Protein AF-A0A3A8L8M3-F1 (afdb_monomer_lite)

Radius of gyration: 34.93 Å; chains: 1; bounding box: 95×60×78 Å

Secondary structure (DSSP, 8-state):
------TTTTTS-HHHHHHHHHTSHHHHHHS-HHHHHHHHHHHHHHHHHHHHHHHHHHHHHTTSS--SSSS-----HHHHHHHHHHHHHHHHHHHHHHHHHHHHHHHHHHHHHHSS-------------------------------------------------S-SHHHHHHHHHHHHHHHHHHHTT-

Sequence (190 aa):
MRKVKDPGVALMNDREMKLVLASAPRNLMELSERELKGMVKRARGMMDKYTQRSHMLRREASGKRVPTRSRKAEGDMNTRRKAALFRTALSRFEMQLGRMERAAMRKARPAMRKARPAMRKRPVARKATRATPLRKKTAMAKRTARPAGYARRGQVKGGARKAQGFSSMKTQAHRASQGRRTQARRDATR

Foldseek 3Di:
DPPPPDVLLVVDDPVLNVLLVCLPPVNLVVDDLVVLVVSLVVLVVLLCVLVVVLVVLVCQLVVVDPDPDPDRSPDSPSSVSSSVSSVSSNVSSVVSSVVVVVVVVVVVVVVVVVPPPPPDPDPPDDDDDDDDDDDDDDDDDDDDDDDDDDDDDDDDDDDDPDDPDDDPPVVVVVVVVVVVVVVVVVVVVD

Structure (mmCIF, N/CA/C/O backbone):
data_AF-A0A3A8L8M3-F1
#
_entry.id   AF-A0A3A8L8M3-F1
#
loop_
_atom_site.group_PDB
_atom_site.id
_atom_site.type_symbol
_atom_site.label_atom_id
_atom_site.label_alt_id
_atom_site.label_comp_id
_atom_site.label_asym_id
_atom_site.label_entity_id
_atom_site.label_seq_id
_atom_site.pdbx_PDB_ins_code
_atom_site.Cartn_x
_atom_site.Cartn_y
_atom_site.Cartn_z
_atom_site.occupancy
_atom_site.B_iso_or_equiv
_atom_site.auth_seq_id
_atom_site.auth_comp_id
_atom_site.auth_asym_id
_atom_site.auth_atom_id
_atom_site.pdbx_PDB_model_num
ATOM 1 N N . MET A 1 1 ? -21.858 -19.264 -7.469 1.00 39.44 1 MET A N 1
ATOM 2 C CA . MET A 1 1 ? -21.039 -18.069 -7.796 1.00 39.44 1 MET A CA 1
ATOM 3 C C . MET A 1 1 ? -19.583 -18.476 -7.990 1.00 39.44 1 MET A C 1
ATOM 5 O O . MET A 1 1 ? -18.936 -18.868 -7.024 1.00 39.44 1 MET A O 1
ATOM 9 N N . ARG A 1 2 ? -19.058 -18.420 -9.221 1.00 38.50 2 ARG A N 1
ATOM 10 C CA . ARG A 1 2 ? -17.627 -18.656 -9.477 1.00 38.50 2 ARG A CA 1
ATOM 11 C C . ARG A 1 2 ? -16.837 -17.485 -8.888 1.00 38.50 2 ARG A C 1
ATOM 13 O O . ARG A 1 2 ? -17.031 -16.348 -9.305 1.00 38.50 2 ARG A O 1
ATOM 20 N N . LYS A 1 3 ? -15.973 -17.743 -7.900 1.00 54.88 3 LYS A N 1
ATOM 21 C CA . LYS A 1 3 ? -14.995 -16.754 -7.431 1.00 54.88 3 LYS A CA 1
ATOM 22 C C . LYS A 1 3 ? -14.006 -16.550 -8.573 1.00 54.88 3 LYS A C 1
ATOM 24 O O . LYS A 1 3 ? -13.084 -17.347 -8.723 1.00 54.88 3 LYS A O 1
ATOM 29 N N . VAL A 1 4 ? -14.230 -15.540 -9.411 1.00 51.72 4 VAL A N 1
ATOM 30 C CA . VAL A 1 4 ? -13.228 -15.107 -10.386 1.00 51.72 4 VAL A CA 1
ATOM 31 C C . VAL A 1 4 ? -12.024 -14.683 -9.554 1.00 51.72 4 VAL A C 1
ATOM 33 O O . VAL A 1 4 ? -12.057 -13.657 -8.879 1.00 51.72 4 VAL A O 1
ATOM 36 N N . LYS A 1 5 ? -11.003 -15.544 -9.481 1.00 58.53 5 LYS A N 1
ATOM 37 C CA . LYS A 1 5 ? -9.726 -15.167 -8.882 1.00 58.53 5 LYS A CA 1
ATOM 38 C C . LYS A 1 5 ? -9.228 -13.997 -9.716 1.00 58.53 5 LYS A C 1
ATOM 40 O O . LYS A 1 5 ? -9.072 -14.151 -10.926 1.00 58.53 5 LYS A O 1
ATOM 45 N N . ASP A 1 6 ? -9.034 -12.841 -9.085 1.00 65.75 6 ASP A N 1
ATOM 46 C CA . ASP A 1 6 ? -8.473 -11.676 -9.760 1.00 65.75 6 ASP A CA 1
ATOM 47 C C . ASP A 1 6 ? -7.213 -12.122 -10.520 1.00 65.75 6 ASP A C 1
ATOM 49 O O . ASP A 1 6 ? -6.308 -12.690 -9.899 1.00 65.75 6 ASP A O 1
ATOM 53 N N . PRO A 1 7 ? -7.111 -11.889 -11.840 1.00 65.12 7 PRO A N 1
ATOM 54 C CA . PRO A 1 7 ? -5.985 -12.376 -12.639 1.00 65.12 7 PRO A CA 1
ATOM 55 C C . PRO A 1 7 ? -4.647 -11.796 -12.157 1.00 65.12 7 PRO A C 1
ATOM 57 O O . PRO A 1 7 ? -3.585 -12.355 -12.412 1.00 65.12 7 PRO A O 1
ATOM 60 N N . GLY A 1 8 ? -4.684 -10.690 -11.405 1.00 64.69 8 GLY A N 1
ATOM 61 C CA . GLY A 1 8 ? -3.509 -10.134 -10.744 1.00 64.69 8 GLY A CA 1
ATOM 62 C C . GLY A 1 8 ? -2.980 -10.970 -9.570 1.00 64.69 8 GLY A C 1
ATOM 63 O O . GLY A 1 8 ? -1.798 -10.857 -9.264 1.00 64.69 8 GLY A O 1
ATOM 64 N N . VAL A 1 9 ? -3.800 -11.825 -8.947 1.00 69.69 9 VAL A N 1
ATOM 65 C CA . VAL A 1 9 ? -3.383 -12.721 -7.849 1.00 69.69 9 VAL A CA 1
ATOM 66 C C . VAL A 1 9 ? -2.550 -13.886 -8.381 1.00 69.69 9 VAL A C 1
ATOM 68 O O . VAL A 1 9 ? -1.585 -14.279 -7.738 1.00 69.69 9 VAL A O 1
ATOM 71 N N . ALA A 1 10 ? -2.846 -14.382 -9.587 1.00 73.31 10 ALA A N 1
ATOM 72 C CA . ALA A 1 10 ? -2.064 -15.443 -10.231 1.00 73.31 10 ALA A CA 1
ATOM 73 C C . ALA A 1 10 ? -0.612 -15.024 -10.542 1.00 73.31 10 ALA A C 1
ATOM 75 O O . ALA A 1 10 ? 0.258 -15.868 -10.713 1.00 73.31 10 ALA A O 1
ATOM 76 N N . LEU A 1 11 ? -0.338 -13.716 -10.594 1.00 81.19 11 LEU A N 1
ATOM 77 C CA . LEU A 1 11 ? 0.989 -13.157 -10.864 1.00 81.19 11 LEU A CA 1
ATOM 78 C C . LEU A 1 11 ? 1.821 -12.935 -9.587 1.00 81.19 11 LEU A C 1
ATOM 80 O O . LEU A 1 11 ? 2.954 -12.453 -9.670 1.00 81.19 11 LEU A O 1
ATOM 84 N N . MET A 1 12 ? 1.252 -13.175 -8.403 1.00 86.31 12 MET A N 1
ATOM 85 C CA . MET A 1 12 ? 1.860 -12.850 -7.111 1.00 86.31 12 MET A CA 1
ATOM 86 C C . MET A 1 12 ? 2.687 -13.997 -6.541 1.00 86.31 12 MET A C 1
ATOM 88 O O . MET A 1 12 ? 2.344 -15.162 -6.690 1.00 86.31 12 MET A O 1
ATOM 92 N N . ASN A 1 13 ? 3.747 -13.642 -5.815 1.00 91.62 13 ASN A N 1
ATOM 93 C CA . ASN A 1 13 ? 4.491 -14.613 -5.011 1.00 91.62 13 ASN A CA 1
ATOM 94 C C . ASN A 1 13 ? 3.695 -14.970 -3.742 1.00 91.62 13 ASN A C 1
ATOM 96 O O . ASN A 1 13 ? 2.880 -14.172 -3.279 1.00 91.62 13 ASN A O 1
ATOM 100 N N . ASP A 1 14 ? 4.002 -16.088 -3.082 1.00 90.44 14 ASP A N 1
ATOM 101 C CA . ASP A 1 14 ? 3.253 -16.541 -1.894 1.00 90.44 14 ASP A CA 1
ATOM 102 C C . ASP A 1 14 ? 3.138 -15.485 -0.792 1.00 90.44 14 ASP A C 1
ATOM 104 O O . ASP A 1 14 ? 2.081 -15.299 -0.191 1.00 90.44 14 ASP A O 1
ATOM 108 N N . ARG A 1 15 ? 4.219 -14.740 -0.533 1.00 91.94 15 ARG A N 1
ATOM 109 C CA . ARG A 1 15 ? 4.233 -13.665 0.476 1.00 91.94 15 ARG A CA 1
ATOM 110 C C . ARG A 1 15 ? 3.313 -12.501 0.099 1.00 91.94 15 ARG A C 1
ATOM 112 O O . ARG A 1 15 ? 2.686 -11.898 0.965 1.00 91.94 15 ARG A O 1
ATOM 119 N N . GLU A 1 16 ? 3.246 -12.185 -1.188 1.00 92.88 16 GLU A N 1
ATOM 120 C CA . GLU A 1 16 ? 2.402 -11.127 -1.749 1.00 92.88 16 GLU A CA 1
ATOM 121 C C . GLU A 1 16 ? 0.937 -11.532 -1.687 1.00 92.88 16 GLU A C 1
ATOM 123 O O . GLU A 1 16 ? 0.096 -10.771 -1.209 1.00 92.88 16 GLU A O 1
ATOM 128 N N . MET A 1 17 ? 0.665 -12.773 -2.085 1.00 92.31 17 MET A N 1
ATOM 129 C CA . MET A 1 17 ? -0.653 -13.373 -2.021 1.00 92.31 17 MET A CA 1
ATOM 130 C C . MET A 1 17 ? -1.161 -13.429 -0.580 1.00 92.31 17 MET A C 1
ATOM 132 O O . MET A 1 17 ? -2.271 -12.976 -0.322 1.00 92.31 17 MET A O 1
ATOM 136 N N . LYS A 1 18 ? -0.343 -13.880 0.382 1.00 91.81 18 LYS A N 1
ATOM 137 C CA . LYS A 1 18 ? -0.693 -13.872 1.815 1.00 91.81 18 LYS A CA 1
ATOM 138 C C . LYS A 1 18 ? -1.108 -12.481 2.295 1.00 91.81 18 LYS A C 1
ATOM 140 O O . LYS A 1 18 ? -2.104 -12.357 2.999 1.00 91.81 18 LYS A O 1
ATOM 145 N N . LEU A 1 19 ? -0.392 -11.433 1.885 1.00 93.94 19 LEU A N 1
ATOM 146 C CA . LEU A 1 19 ? -0.718 -10.058 2.269 1.00 93.94 19 LEU A CA 1
ATOM 147 C C . LEU A 1 19 ? -2.049 -9.582 1.666 1.00 93.94 19 LEU A C 1
ATOM 149 O O . LEU A 1 19 ? -2.852 -8.958 2.356 1.00 93.94 19 LEU A O 1
ATOM 153 N N . VAL A 1 20 ? -2.309 -9.893 0.394 1.00 93.50 20 VAL A N 1
ATOM 154 C CA . VAL A 1 20 ? -3.579 -9.543 -0.261 1.00 93.50 20 VAL A CA 1
ATOM 155 C C . VAL A 1 20 ? -4.743 -10.336 0.334 1.00 93.50 20 VAL A C 1
ATOM 157 O O . VAL A 1 20 ? -5.793 -9.757 0.611 1.00 93.50 20 VAL A O 1
ATOM 160 N N . LEU A 1 21 ? -4.557 -11.625 0.615 1.00 92.56 21 LEU A N 1
ATOM 161 C CA . LEU A 1 21 ? -5.559 -12.463 1.274 1.00 92.56 21 LEU A CA 1
ATOM 162 C C . LEU A 1 21 ? -5.843 -11.997 2.704 1.00 92.56 21 LEU A C 1
ATOM 164 O O . LEU A 1 21 ? -7.002 -11.972 3.111 1.00 92.56 21 LEU A O 1
ATOM 168 N N . ALA A 1 22 ? -4.830 -11.552 3.449 1.00 92.31 22 ALA A N 1
ATOM 169 C CA . ALA A 1 22 ? -5.015 -10.968 4.778 1.00 92.31 22 ALA A CA 1
ATOM 170 C C . ALA A 1 22 ? -5.889 -9.698 4.753 1.00 92.31 22 ALA A C 1
ATOM 172 O O . ALA A 1 22 ? -6.538 -9.381 5.742 1.00 92.31 22 ALA A O 1
ATOM 173 N N . SER A 1 23 ? -5.963 -8.993 3.617 1.00 92.50 23 SER A N 1
ATOM 174 C CA . SER A 1 23 ? -6.851 -7.832 3.448 1.00 92.50 23 SER A CA 1
ATOM 175 C C . SER A 1 23 ? -8.322 -8.191 3.197 1.00 92.50 23 SER A C 1
ATOM 177 O O . SER A 1 23 ? -9.157 -7.297 3.036 1.00 92.50 23 SER A O 1
ATOM 179 N N . ALA A 1 24 ? -8.664 -9.479 3.102 1.00 91.31 24 ALA A N 1
ATOM 180 C CA . ALA A 1 24 ? -10.044 -9.909 2.932 1.00 91.31 24 ALA A CA 1
ATOM 181 C C . ALA A 1 24 ? -10.879 -9.574 4.186 1.00 91.31 24 ALA A C 1
ATOM 183 O O . ALA A 1 24 ? -10.383 -9.740 5.299 1.00 91.31 24 ALA A O 1
ATOM 184 N N . PRO A 1 25 ? -12.156 -9.164 4.044 1.00 87.81 25 PRO A N 1
ATOM 185 C CA . PRO A 1 25 ? -12.960 -8.669 5.164 1.00 87.81 25 PRO A CA 1
ATOM 186 C C . PRO A 1 25 ? -13.036 -9.592 6.383 1.00 87.81 25 PRO A C 1
ATOM 188 O O . PRO A 1 25 ? -13.057 -9.094 7.500 1.00 87.81 25 PRO A O 1
ATOM 191 N N . ARG A 1 26 ? -13.059 -10.916 6.176 1.00 89.38 26 ARG A N 1
ATOM 192 C CA . ARG A 1 26 ? -13.088 -11.904 7.267 1.00 89.38 26 ARG A CA 1
ATOM 193 C C . ARG A 1 26 ? -11.784 -11.884 8.070 1.00 89.38 26 ARG A C 1
ATOM 195 O O . ARG A 1 26 ? -11.808 -11.634 9.266 1.00 89.38 26 ARG A O 1
ATOM 202 N N . ASN A 1 27 ? -10.657 -11.988 7.374 1.00 89.69 27 ASN A N 1
ATOM 203 C CA . ASN A 1 27 ? -9.322 -12.018 7.974 1.00 89.69 27 ASN A CA 1
ATOM 204 C C . ASN A 1 27 ? -8.964 -10.691 8.674 1.00 89.69 27 ASN A C 1
ATOM 206 O O . ASN A 1 27 ? -8.236 -10.679 9.659 1.00 89.69 27 ASN A O 1
ATOM 210 N N . LEU A 1 28 ? -9.505 -9.561 8.199 1.00 89.62 28 LEU A N 1
ATOM 211 C CA . LEU A 1 28 ? -9.319 -8.249 8.833 1.00 89.62 28 LEU A CA 1
ATOM 212 C C . LEU A 1 28 ? -9.900 -8.150 10.245 1.00 89.62 28 LEU A C 1
ATOM 214 O O . LEU A 1 28 ? -9.431 -7.321 11.022 1.00 89.62 28 LEU A O 1
ATOM 218 N N . MET A 1 29 ? -10.942 -8.924 10.552 1.00 88.25 29 MET A N 1
ATOM 219 C CA . MET A 1 29 ? -11.575 -8.900 11.874 1.00 88.25 29 MET A CA 1
ATOM 220 C C . MET A 1 29 ? -10.795 -9.722 12.901 1.00 88.25 29 MET A C 1
ATOM 222 O O . MET A 1 29 ? -10.905 -9.456 14.092 1.00 88.25 29 MET A O 1
ATOM 226 N N . GLU A 1 30 ? -10.007 -10.690 12.437 1.00 90.62 30 GLU A N 1
ATOM 227 C CA . GLU A 1 30 ? -9.217 -11.597 13.277 1.00 90.62 30 GLU A CA 1
ATOM 228 C C . GLU A 1 30 ? -7.849 -11.005 13.651 1.00 90.62 30 GLU A C 1
ATOM 230 O O . GLU A 1 30 ? -7.231 -11.424 14.625 1.00 90.62 30 GLU A O 1
ATOM 235 N N . LEU A 1 31 ? -7.375 -10.010 12.896 1.00 91.75 31 LEU A N 1
ATOM 236 C CA . LEU A 1 31 ? -6.072 -9.380 13.100 1.00 91.75 31 LEU A CA 1
ATOM 237 C C . LEU A 1 31 ? -6.069 -8.427 14.301 1.00 91.75 31 LEU A C 1
ATOM 239 O O . LEU A 1 31 ? -6.918 -7.541 14.429 1.00 91.75 31 LEU A O 1
ATOM 243 N N . SER A 1 32 ? -5.032 -8.538 15.132 1.00 93.25 32 SER A N 1
ATOM 244 C CA . SER A 1 32 ? -4.774 -7.575 16.204 1.00 93.25 32 SER A CA 1
ATOM 245 C C . SER A 1 32 ? -4.317 -6.215 15.656 1.00 93.25 32 SER A C 1
ATOM 247 O O . SER A 1 32 ? -3.788 -6.102 14.548 1.00 93.25 32 SER A O 1
ATOM 249 N N . GLU A 1 33 ? -4.443 -5.153 16.459 1.00 93.62 33 GLU A N 1
ATOM 250 C CA . GLU A 1 33 ? -4.020 -3.799 16.061 1.00 93.62 33 GLU A CA 1
ATOM 251 C C . GLU A 1 33 ? -2.524 -3.740 15.692 1.00 93.62 33 GLU A C 1
ATOM 253 O O . GLU A 1 33 ? -2.126 -3.084 14.724 1.00 93.62 33 GLU A O 1
ATOM 258 N N . ARG A 1 34 ? -1.683 -4.462 16.444 1.00 95.00 34 ARG A N 1
ATOM 259 C CA . ARG A 1 34 ? -0.234 -4.535 16.210 1.00 95.00 34 ARG A CA 1
ATOM 260 C C . ARG A 1 34 ? 0.077 -5.207 14.875 1.00 95.00 34 ARG A C 1
ATOM 262 O O . ARG A 1 34 ? 0.905 -4.706 14.111 1.00 95.00 34 ARG A O 1
ATOM 269 N N . GLU A 1 35 ? -0.589 -6.319 14.583 1.00 94.69 35 GLU A N 1
ATOM 270 C CA . GLU A 1 35 ? -0.427 -7.020 13.310 1.00 94.69 35 GLU A CA 1
ATOM 271 C C . GLU A 1 35 ? -0.928 -6.171 12.151 1.00 94.69 35 GLU A C 1
ATOM 273 O O . GLU A 1 35 ? -0.242 -6.075 11.134 1.00 94.69 35 GLU A O 1
ATOM 278 N N . LEU A 1 36 ? -2.063 -5.490 12.326 1.00 95.44 36 LEU A N 1
ATOM 279 C CA . LEU A 1 36 ? -2.643 -4.606 11.325 1.00 95.44 36 LEU A CA 1
ATOM 280 C C . LEU A 1 36 ? -1.689 -3.460 10.969 1.00 95.44 36 LEU A C 1
ATOM 282 O O . LEU A 1 36 ? -1.420 -3.233 9.790 1.00 95.44 36 LEU A O 1
ATOM 286 N N . LYS A 1 37 ? -1.075 -2.807 11.965 1.00 96.06 37 LYS A N 1
ATOM 287 C CA . LYS A 1 37 ? -0.009 -1.807 11.754 1.00 96.06 37 LYS A CA 1
ATOM 288 C C . LYS A 1 37 ? 1.184 -2.392 10.986 1.00 96.06 37 LYS A C 1
ATOM 290 O O . LYS A 1 37 ? 1.700 -1.763 10.057 1.00 96.06 37 LYS A O 1
ATOM 295 N N . GLY A 1 38 ? 1.596 -3.616 11.319 1.00 96.56 38 GLY A N 1
ATOM 296 C CA . GLY A 1 38 ? 2.638 -4.342 10.588 1.00 96.56 38 GLY A CA 1
ATOM 297 C C . GLY A 1 38 ? 2.260 -4.629 9.129 1.00 96.56 38 GLY A C 1
ATOM 298 O O . GLY A 1 38 ? 3.079 -4.443 8.225 1.00 96.56 38 GLY A O 1
ATOM 299 N N . MET A 1 39 ? 1.013 -5.034 8.876 1.00 95.81 39 MET A N 1
ATOM 300 C CA . MET A 1 39 ? 0.480 -5.270 7.531 1.00 95.81 39 MET A CA 1
ATOM 301 C C . MET A 1 39 ? 0.395 -3.979 6.717 1.00 95.81 39 MET A C 1
ATOM 303 O O . MET A 1 39 ? 0.821 -3.985 5.565 1.00 95.81 39 MET A O 1
ATOM 307 N N . VAL A 1 40 ? -0.040 -2.863 7.313 1.00 96.69 40 VAL A N 1
ATOM 308 C CA . VAL A 1 40 ? -0.036 -1.532 6.676 1.00 96.69 40 VAL A CA 1
ATOM 309 C C . VAL A 1 40 ? 1.374 -1.157 6.224 1.00 96.69 40 VAL A C 1
ATOM 311 O O . VAL A 1 40 ? 1.576 -0.817 5.059 1.00 96.69 40 VAL A O 1
ATOM 314 N N . LYS A 1 41 ? 2.377 -1.274 7.108 1.00 97.31 41 LYS A N 1
ATOM 315 C CA . LYS A 1 41 ? 3.776 -0.962 6.765 1.00 97.31 41 LYS A CA 1
ATOM 316 C C . LYS A 1 41 ? 4.281 -1.828 5.607 1.00 97.31 41 LYS A C 1
ATOM 318 O O . LYS A 1 41 ? 4.890 -1.311 4.672 1.00 97.31 41 LYS A O 1
ATOM 323 N N . ARG A 1 42 ? 3.997 -3.135 5.643 1.00 96.19 42 ARG A N 1
ATOM 324 C CA . ARG A 1 42 ? 4.370 -4.068 4.567 1.00 96.19 42 ARG A CA 1
ATOM 325 C C . ARG A 1 42 ? 3.662 -3.749 3.249 1.00 96.19 42 ARG A C 1
ATOM 327 O O . ARG A 1 42 ? 4.314 -3.735 2.210 1.00 96.19 42 ARG A O 1
ATOM 334 N N . ALA A 1 43 ? 2.361 -3.467 3.285 1.00 95.88 43 ALA A N 1
ATOM 335 C CA . ALA A 1 43 ? 1.564 -3.142 2.104 1.00 95.88 43 ALA A CA 1
ATOM 336 C C . ALA A 1 43 ? 2.022 -1.838 1.443 1.00 95.88 43 ALA A C 1
ATOM 338 O O . ALA A 1 43 ? 2.161 -1.808 0.222 1.00 95.88 43 ALA A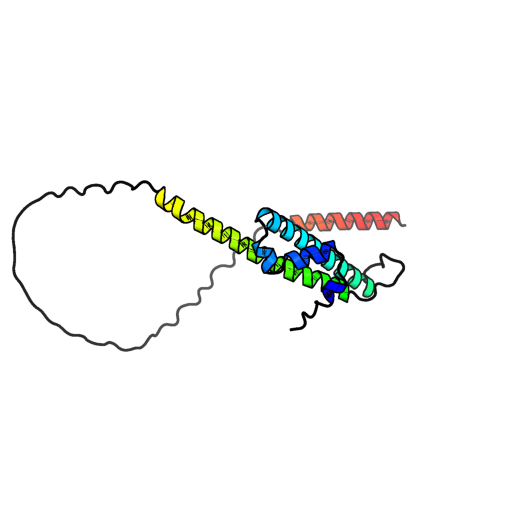 O 1
ATOM 339 N N . ARG A 1 44 ? 2.350 -0.806 2.236 1.00 96.69 44 ARG A N 1
ATOM 340 C CA . ARG A 1 44 ? 2.971 0.434 1.737 1.00 96.69 44 ARG A CA 1
ATOM 341 C C . ARG A 1 44 ? 4.297 0.150 1.041 1.00 96.69 44 ARG A C 1
ATOM 343 O O . ARG A 1 44 ? 4.444 0.481 -0.128 1.00 96.69 44 ARG A O 1
ATOM 350 N N . GLY A 1 45 ? 5.203 -0.572 1.703 1.00 96.88 45 GLY A N 1
ATOM 351 C CA . GLY A 1 45 ? 6.497 -0.926 1.112 1.00 96.88 45 GLY A CA 1
ATOM 352 C C . GLY A 1 45 ? 6.372 -1.720 -0.195 1.00 96.88 45 GLY A C 1
ATOM 353 O O . GLY A 1 45 ? 7.108 -1.462 -1.145 1.00 96.88 45 GLY A O 1
ATOM 354 N N . MET A 1 46 ? 5.417 -2.652 -0.283 1.00 95.31 46 MET A N 1
ATOM 355 C CA . MET A 1 46 ? 5.150 -3.388 -1.524 1.00 95.31 46 MET A CA 1
ATOM 356 C C . MET A 1 46 ? 4.564 -2.491 -2.615 1.00 95.31 46 MET A C 1
ATOM 358 O O . MET A 1 46 ? 5.011 -2.559 -3.759 1.00 95.31 46 MET A O 1
ATOM 362 N N . MET A 1 47 ? 3.593 -1.641 -2.276 1.00 95.25 47 MET A N 1
ATOM 363 C CA . MET A 1 47 ? 3.015 -0.681 -3.214 1.00 95.25 47 MET A CA 1
ATOM 364 C C . MET A 1 47 ? 4.102 0.232 -3.792 1.00 95.25 47 MET A C 1
ATOM 366 O O . MET A 1 47 ? 4.208 0.323 -5.012 1.00 95.25 47 MET A O 1
ATOM 370 N N . ASP A 1 48 ? 4.931 0.831 -2.936 1.00 96.19 48 ASP A N 1
ATOM 371 C CA . ASP A 1 48 ? 5.996 1.761 -3.324 1.00 96.19 48 ASP A CA 1
ATOM 372 C C . ASP A 1 48 ? 7.071 1.080 -4.173 1.00 96.19 48 ASP A C 1
ATOM 374 O O . ASP A 1 48 ? 7.496 1.601 -5.204 1.00 96.19 48 ASP A O 1
ATOM 378 N N . LYS A 1 49 ? 7.464 -0.143 -3.799 1.00 95.31 49 LYS A N 1
ATOM 379 C CA . LYS A 1 49 ? 8.392 -0.956 -4.593 1.00 95.31 49 LYS A CA 1
ATOM 380 C C . LYS A 1 49 ? 7.861 -1.176 -6.008 1.00 95.31 49 LYS A C 1
ATOM 382 O O . LYS A 1 49 ? 8.609 -1.054 -6.982 1.00 95.31 49 LYS A O 1
ATOM 387 N N . TYR A 1 50 ? 6.582 -1.527 -6.131 1.00 94.50 50 TYR A N 1
ATOM 388 C CA . TYR A 1 50 ? 5.982 -1.827 -7.424 1.00 94.50 50 TYR A CA 1
ATOM 389 C C . TYR A 1 50 ? 5.715 -0.573 -8.256 1.00 94.50 50 TYR A C 1
ATOM 391 O O . TYR A 1 50 ? 5.994 -0.600 -9.451 1.00 94.50 50 TYR A O 1
ATOM 399 N N . THR A 1 51 ? 5.280 0.539 -7.663 1.00 94.25 51 THR A N 1
ATOM 400 C CA . THR A 1 51 ? 5.153 1.819 -8.381 1.00 94.25 51 THR A CA 1
ATOM 401 C C . THR A 1 51 ? 6.510 2.345 -8.834 1.00 94.25 51 THR A C 1
ATOM 403 O O . THR A 1 51 ? 6.664 2.756 -9.981 1.00 94.25 51 THR A O 1
ATOM 406 N N . GLN A 1 52 ? 7.540 2.286 -7.990 1.00 93.94 52 GLN A N 1
ATOM 407 C CA . GLN A 1 52 ? 8.880 2.716 -8.381 1.00 93.94 52 GLN A CA 1
ATOM 408 C C . GLN A 1 52 ? 9.415 1.866 -9.535 1.00 93.94 52 GLN A C 1
ATOM 410 O O . GLN A 1 52 ? 9.906 2.408 -10.527 1.00 93.94 52 GLN A O 1
ATOM 415 N N . ARG A 1 53 ? 9.272 0.538 -9.449 1.00 92.25 53 ARG A N 1
ATOM 416 C CA . ARG A 1 53 ? 9.660 -0.368 -10.536 1.00 92.25 53 ARG A CA 1
ATOM 417 C C . ARG A 1 53 ? 8.904 -0.059 -11.823 1.00 92.25 53 ARG A C 1
ATOM 419 O O . ARG A 1 53 ? 9.521 -0.036 -12.883 1.00 92.25 53 ARG A O 1
ATOM 426 N N . SER A 1 54 ? 7.614 0.238 -11.722 1.00 91.69 54 SER A N 1
ATOM 427 C CA . SER A 1 54 ? 6.777 0.548 -12.875 1.00 91.69 54 SER A CA 1
ATOM 428 C C . SER A 1 54 ? 7.229 1.841 -13.567 1.00 91.69 54 SER A C 1
ATOM 430 O O . SER A 1 54 ? 7.418 1.904 -14.782 1.00 91.69 54 SER A O 1
ATOM 432 N N . HIS A 1 55 ? 7.544 2.869 -12.775 1.00 91.19 55 HIS A N 1
ATOM 433 C CA . HIS A 1 55 ? 8.131 4.109 -13.276 1.00 91.19 55 HIS A CA 1
ATOM 434 C C . HIS A 1 55 ? 9.495 3.904 -13.941 1.00 91.19 55 HIS A C 1
ATOM 436 O O . HIS A 1 55 ? 9.764 4.544 -14.959 1.00 91.19 55 HIS A O 1
ATOM 442 N N . MET A 1 56 ? 10.350 3.035 -13.394 1.00 90.00 56 MET A N 1
ATOM 443 C CA . MET A 1 56 ? 11.645 2.718 -14.004 1.00 90.00 56 MET A CA 1
ATOM 444 C C . MET A 1 56 ? 11.470 2.034 -15.359 1.00 90.00 56 MET A C 1
ATOM 446 O O . MET A 1 56 ? 12.007 2.536 -16.342 1.00 90.00 56 MET A O 1
ATOM 450 N N . LEU A 1 57 ? 10.657 0.974 -15.425 1.00 90.12 57 LEU A N 1
ATOM 451 C CA . LEU A 1 57 ? 10.389 0.241 -16.666 1.00 90.12 57 LEU A CA 1
ATOM 452 C C . LEU A 1 57 ? 9.793 1.149 -17.741 1.00 90.12 57 LEU A C 1
ATOM 454 O O . LEU A 1 57 ? 10.217 1.109 -18.889 1.00 90.12 57 LEU A O 1
ATOM 458 N N . ARG A 1 58 ? 8.869 2.042 -17.369 1.00 89.25 58 ARG A N 1
ATOM 459 C CA . ARG A 1 58 ? 8.312 3.028 -18.303 1.00 89.25 58 ARG A CA 1
ATOM 460 C C . ARG A 1 58 ? 9.378 3.977 -18.853 1.00 89.25 58 ARG A C 1
ATOM 462 O O . ARG A 1 58 ? 9.324 4.332 -20.026 1.00 89.25 58 ARG A O 1
ATOM 469 N N . ARG A 1 59 ? 10.327 4.416 -18.018 1.00 89.56 59 ARG A N 1
ATOM 470 C CA . ARG A 1 59 ? 11.420 5.297 -18.460 1.00 89.56 59 ARG A CA 1
ATOM 471 C C . ARG A 1 59 ? 12.378 4.572 -19.397 1.00 89.56 59 ARG A C 1
ATOM 473 O O . ARG A 1 59 ? 12.717 5.150 -20.424 1.00 89.56 59 ARG A O 1
ATOM 480 N N . GLU A 1 60 ? 12.743 3.334 -19.077 1.00 90.31 60 GLU A N 1
ATOM 481 C CA . GLU A 1 60 ? 13.567 2.477 -19.941 1.00 90.31 60 GLU A CA 1
ATOM 482 C C . GLU A 1 60 ? 12.880 2.214 -21.288 1.00 90.31 60 GLU A C 1
ATOM 484 O O . GLU A 1 60 ? 13.482 2.448 -22.330 1.00 90.31 60 GLU A O 1
ATOM 489 N N . ALA A 1 61 ? 11.594 1.846 -21.282 1.00 86.69 61 ALA A N 1
ATOM 490 C CA . ALA A 1 61 ? 10.809 1.623 -22.500 1.00 86.69 61 ALA A CA 1
ATOM 491 C C . ALA A 1 61 ? 10.711 2.881 -23.381 1.00 86.69 61 ALA A C 1
ATOM 493 O O . ALA A 1 61 ? 10.712 2.794 -24.602 1.00 86.69 61 ALA A O 1
ATOM 494 N N . SER A 1 62 ? 10.651 4.065 -22.761 1.00 86.44 62 SER A N 1
ATOM 495 C CA . SER A 1 62 ? 10.641 5.352 -23.472 1.00 86.44 62 SER A CA 1
ATOM 496 C C . SER A 1 62 ? 12.023 5.849 -23.920 1.00 86.44 62 SER A C 1
ATOM 498 O O . SER A 1 62 ? 12.118 6.973 -24.404 1.00 86.44 62 SER A O 1
ATOM 500 N N . GLY A 1 63 ? 13.101 5.096 -23.669 1.00 85.44 63 GLY A N 1
ATOM 501 C CA . GLY A 1 63 ? 14.479 5.519 -23.957 1.00 85.44 63 GLY A CA 1
ATOM 502 C C . GLY A 1 63 ? 15.007 6.646 -23.057 1.00 85.44 63 GLY A C 1
ATOM 503 O O . GLY A 1 63 ? 16.139 7.086 -23.206 1.00 85.44 63 GLY A O 1
ATOM 504 N N . LYS A 1 64 ? 14.224 7.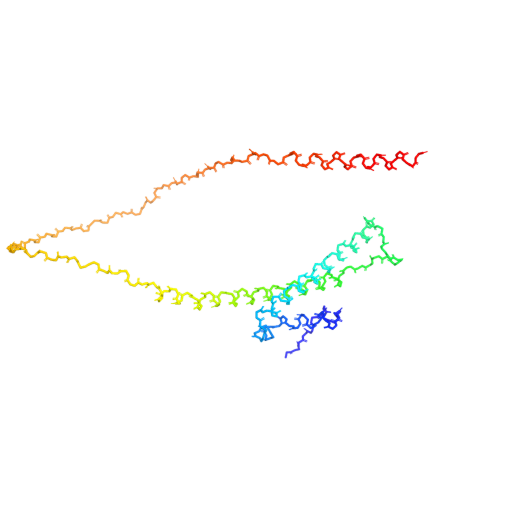102 -22.070 1.00 86.44 64 LYS A N 1
ATOM 505 C CA . LYS A 1 64 ? 14.598 8.175 -21.126 1.00 86.44 64 LYS A CA 1
ATOM 506 C C . LYS A 1 64 ? 15.559 7.714 -20.027 1.00 86.44 64 LYS A C 1
ATOM 508 O O . LYS A 1 64 ? 15.920 8.501 -19.151 1.00 86.44 64 LYS A O 1
ATOM 513 N N . ARG A 1 65 ? 15.901 6.428 -19.998 1.00 84.56 65 ARG A N 1
ATOM 514 C CA . ARG A 1 65 ? 16.835 5.815 -19.052 1.00 84.56 65 ARG A CA 1
ATOM 515 C C . ARG A 1 65 ? 17.540 4.654 -19.744 1.00 84.56 65 ARG A C 1
ATOM 517 O O . ARG A 1 65 ? 16.889 3.905 -20.466 1.00 84.56 65 ARG A O 1
ATOM 524 N N . VAL A 1 66 ? 18.834 4.493 -19.472 1.00 83.06 66 VAL A N 1
ATOM 525 C CA . VAL A 1 66 ? 19.615 3.339 -19.937 1.00 83.06 66 VAL A CA 1
ATOM 526 C C . VAL A 1 66 ? 19.002 2.058 -19.355 1.00 83.06 66 VAL A C 1
ATOM 528 O O . VAL A 1 66 ? 18.802 2.008 -18.135 1.00 83.06 66 VAL A O 1
ATOM 531 N N . PRO A 1 67 ? 18.676 1.049 -20.184 1.00 82.69 67 PRO A N 1
ATOM 532 C CA . PRO A 1 67 ? 18.148 -0.221 -19.708 1.00 82.69 67 PRO A CA 1
ATOM 533 C C . PRO A 1 67 ? 19.064 -0.835 -18.654 1.00 82.69 67 PRO A C 1
ATOM 535 O O . PRO A 1 67 ? 20.255 -1.028 -18.881 1.00 82.69 67 PRO A O 1
ATOM 538 N N . THR A 1 68 ? 18.504 -1.159 -17.489 1.00 79.44 68 THR A N 1
ATOM 539 C CA . THR A 1 68 ? 19.278 -1.786 -16.406 1.00 79.44 68 THR A CA 1
ATOM 540 C C . THR A 1 68 ? 19.631 -3.249 -16.732 1.00 79.44 68 THR A C 1
ATOM 542 O O . THR A 1 68 ? 20.467 -3.854 -16.067 1.00 79.44 68 THR A O 1
ATOM 545 N N . ARG A 1 69 ? 18.975 -3.861 -17.728 1.00 78.38 69 ARG A N 1
ATOM 546 C CA . ARG A 1 69 ? 19.172 -5.260 -18.138 1.00 78.38 69 ARG A CA 1
ATOM 547 C C . ARG A 1 69 ? 19.358 -5.369 -19.648 1.00 78.38 69 ARG A C 1
ATOM 549 O O . ARG A 1 69 ? 18.892 -4.515 -20.392 1.00 78.38 69 ARG A O 1
ATOM 556 N N . SER A 1 70 ? 19.979 -6.469 -20.075 1.00 72.50 70 SER A N 1
ATOM 557 C CA . SER A 1 70 ? 20.259 -6.782 -21.484 1.00 72.50 70 SER A CA 1
ATOM 558 C C . SER A 1 70 ? 19.007 -6.919 -22.356 1.00 72.50 70 SER A C 1
ATOM 560 O O . SER A 1 70 ? 19.074 -6.703 -23.561 1.00 72.50 70 SER A O 1
ATOM 562 N N . ARG A 1 71 ? 17.851 -7.255 -21.768 1.00 72.69 71 ARG A N 1
ATOM 563 C CA . ARG A 1 71 ? 16.569 -7.313 -22.487 1.00 72.69 71 ARG A CA 1
ATOM 564 C C . ARG A 1 71 ? 15.869 -5.959 -22.456 1.00 72.69 71 ARG A C 1
ATOM 566 O O . ARG A 1 71 ? 15.805 -5.324 -21.402 1.00 72.69 71 ARG A O 1
ATOM 573 N N . LYS A 1 72 ? 15.286 -5.565 -23.595 1.00 66.81 72 LYS A N 1
ATOM 574 C CA . LYS A 1 72 ? 14.428 -4.377 -23.698 1.00 66.81 72 LYS A CA 1
ATOM 575 C C . LYS A 1 72 ? 13.313 -4.451 -22.651 1.00 66.81 72 LYS A C 1
ATOM 577 O O . LYS A 1 72 ? 12.724 -5.506 -22.420 1.00 66.81 72 LYS A O 1
ATOM 582 N N . ALA A 1 73 ? 13.055 -3.325 -21.990 1.00 70.38 73 ALA A N 1
ATOM 583 C CA . ALA A 1 73 ? 11.988 -3.212 -21.007 1.00 70.38 73 ALA A CA 1
ATOM 584 C C . ALA A 1 73 ? 10.628 -3.240 -21.722 1.00 70.38 73 ALA A C 1
ATOM 586 O O . ALA A 1 73 ? 10.109 -2.206 -22.134 1.00 70.38 73 ALA A O 1
ATOM 587 N N . GLU A 1 74 ? 10.056 -4.429 -21.884 1.00 63.12 74 GLU A N 1
ATOM 588 C CA . GLU A 1 74 ? 8.730 -4.615 -22.471 1.00 63.12 74 GLU A CA 1
ATOM 589 C C . GLU A 1 74 ? 7.662 -4.724 -21.376 1.00 63.12 74 GLU A C 1
ATOM 591 O O . GLU A 1 74 ? 7.789 -5.508 -20.439 1.00 63.12 74 GLU A O 1
ATOM 596 N N . GLY A 1 75 ? 6.597 -3.924 -21.506 1.00 67.50 75 GLY A N 1
A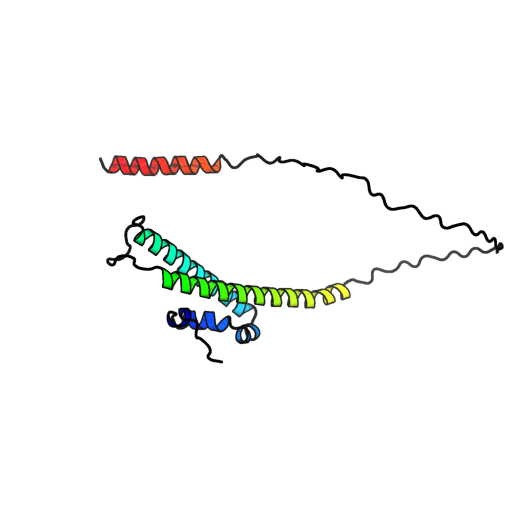TOM 597 C CA . GLY A 1 75 ? 5.328 -4.107 -20.793 1.00 67.50 75 GLY A CA 1
ATOM 598 C C . GLY A 1 75 ? 5.359 -3.967 -19.262 1.00 67.50 75 GLY A C 1
ATOM 599 O O . GLY A 1 75 ? 5.653 -4.896 -18.519 1.00 67.50 75 GLY A O 1
ATOM 600 N N . ASP A 1 76 ? 4.876 -2.832 -18.751 1.00 87.44 76 ASP A N 1
ATOM 601 C CA . ASP A 1 76 ? 4.759 -2.555 -17.306 1.00 87.44 76 ASP A CA 1
ATOM 602 C C . ASP A 1 76 ? 3.402 -2.983 -16.682 1.00 87.44 76 ASP A C 1
ATOM 604 O O . ASP A 1 76 ? 3.086 -2.738 -15.515 1.00 87.44 76 ASP A O 1
ATOM 608 N N . MET A 1 77 ? 2.536 -3.635 -17.459 1.00 86.88 77 MET A N 1
ATOM 609 C CA . MET A 1 77 ? 1.148 -3.876 -17.045 1.00 86.88 77 MET A CA 1
ATOM 610 C C . MET A 1 77 ? 1.034 -4.755 -15.793 1.00 86.88 77 MET A C 1
ATOM 612 O O . MET A 1 77 ? 0.223 -4.466 -14.912 1.00 86.88 77 MET A O 1
ATOM 616 N N . ASN A 1 78 ? 1.877 -5.780 -15.660 1.00 88.75 78 ASN A N 1
ATOM 617 C CA . ASN A 1 78 ? 1.840 -6.692 -14.513 1.00 88.75 78 ASN A CA 1
ATOM 618 C C . ASN A 1 78 ? 2.301 -6.013 -13.217 1.00 88.75 78 ASN A C 1
ATOM 620 O O . ASN A 1 78 ? 1.663 -6.167 -12.175 1.00 88.75 78 ASN A O 1
ATOM 624 N N . THR A 1 79 ? 3.358 -5.202 -13.277 1.00 90.38 79 THR A N 1
ATOM 625 C CA . THR A 1 79 ? 3.859 -4.428 -12.131 1.00 90.38 79 THR A CA 1
ATOM 626 C C . THR A 1 79 ? 2.807 -3.429 -11.648 1.00 90.38 79 THR A C 1
ATOM 628 O O . THR A 1 79 ? 2.548 -3.325 -10.448 1.00 90.38 79 THR A O 1
ATOM 631 N N . ARG A 1 80 ? 2.138 -2.741 -12.584 1.00 90.88 80 ARG A N 1
ATOM 632 C CA . ARG A 1 80 ? 1.048 -1.803 -12.272 1.00 90.88 80 ARG A CA 1
ATOM 633 C C . ARG A 1 80 ? -0.162 -2.513 -11.669 1.00 90.88 80 ARG A C 1
ATOM 635 O O . ARG A 1 80 ? -0.723 -2.014 -10.696 1.00 90.88 80 ARG A O 1
ATOM 642 N N . ARG A 1 81 ? -0.533 -3.690 -12.189 1.00 91.06 81 ARG A N 1
ATOM 643 C CA . ARG A 1 81 ? -1.598 -4.533 -11.613 1.00 91.06 81 ARG A CA 1
ATOM 644 C C . ARG A 1 81 ? -1.272 -4.948 -10.177 1.00 91.06 81 ARG A C 1
ATOM 646 O O . ARG A 1 81 ? -2.124 -4.798 -9.304 1.00 91.06 81 ARG A O 1
ATOM 653 N N . LYS A 1 82 ? -0.036 -5.382 -9.899 1.00 92.50 82 LYS A N 1
ATOM 654 C CA . LYS A 1 82 ? 0.412 -5.683 -8.526 1.00 92.50 82 LYS A CA 1
ATOM 655 C C . LYS A 1 82 ? 0.297 -4.464 -7.613 1.00 92.50 82 LYS A C 1
ATOM 657 O O . LYS A 1 82 ? -0.280 -4.568 -6.534 1.00 92.50 82 LYS A O 1
ATOM 662 N N . ALA A 1 83 ? 0.786 -3.303 -8.053 1.00 93.50 83 ALA A N 1
ATOM 663 C CA . ALA A 1 83 ? 0.680 -2.064 -7.283 1.00 93.50 83 ALA A CA 1
ATOM 664 C C . ALA A 1 83 ? -0.781 -1.690 -6.973 1.00 93.50 83 ALA A C 1
ATOM 666 O O . ALA A 1 83 ? -1.087 -1.283 -5.853 1.00 93.50 83 ALA A O 1
ATOM 667 N N . ALA A 1 84 ? -1.691 -1.863 -7.938 1.00 93.50 84 ALA A N 1
ATOM 668 C CA . ALA A 1 84 ? -3.116 -1.611 -7.743 1.00 93.50 84 ALA A CA 1
ATOM 669 C C . ALA A 1 84 ? -3.724 -2.539 -6.680 1.00 93.50 84 ALA A C 1
ATOM 671 O O . ALA A 1 84 ? -4.424 -2.066 -5.786 1.00 93.50 84 ALA A O 1
ATOM 672 N N . LEU A 1 85 ? -3.396 -3.833 -6.709 1.00 93.19 85 LEU A N 1
ATOM 673 C CA . LEU A 1 85 ? -3.853 -4.777 -5.689 1.00 93.19 85 LEU A CA 1
ATOM 674 C C . LEU A 1 85 ? -3.347 -4.395 -4.291 1.00 93.19 85 LEU A C 1
ATOM 676 O O . LEU A 1 85 ? -4.145 -4.325 -3.356 1.00 93.19 85 LEU A O 1
ATOM 680 N N . PHE A 1 86 ? -2.067 -4.041 -4.139 1.00 94.94 86 PHE A N 1
ATOM 681 C CA . PHE A 1 86 ? -1.552 -3.581 -2.843 1.00 94.94 86 PHE A CA 1
ATOM 682 C C . PHE A 1 86 ? -2.180 -2.275 -2.375 1.00 94.94 86 PHE A C 1
ATOM 684 O O . PHE A 1 86 ? -2.417 -2.124 -1.180 1.00 94.94 86 PHE A O 1
ATOM 691 N N . ARG A 1 87 ? -2.512 -1.360 -3.290 1.00 95.62 87 ARG A N 1
ATOM 692 C CA . ARG A 1 87 ? -3.264 -0.148 -2.953 1.00 95.62 87 ARG A CA 1
ATOM 693 C C . ARG A 1 87 ? -4.638 -0.492 -2.380 1.00 95.62 87 ARG A C 1
ATOM 695 O O . ARG A 1 87 ? -5.005 0.044 -1.342 1.00 95.62 87 ARG A O 1
ATOM 702 N N . THR A 1 88 ? -5.372 -1.415 -3.007 1.00 95.12 88 THR A N 1
ATOM 703 C CA . THR A 1 88 ? -6.680 -1.846 -2.481 1.00 95.12 88 THR A CA 1
ATOM 704 C C . THR A 1 88 ? -6.559 -2.531 -1.119 1.00 95.12 88 THR A C 1
ATOM 706 O O . THR A 1 88 ? -7.339 -2.233 -0.215 1.00 95.12 88 THR A O 1
ATOM 709 N N . ALA A 1 89 ? -5.553 -3.393 -0.937 1.00 95.06 89 ALA A N 1
ATOM 710 C CA . ALA A 1 89 ? -5.276 -4.042 0.341 1.00 95.06 89 ALA A CA 1
ATOM 711 C C . ALA A 1 89 ? -4.937 -3.012 1.429 1.00 95.06 89 ALA A C 1
ATOM 713 O O . ALA A 1 89 ? -5.486 -3.068 2.529 1.00 95.06 89 ALA A O 1
ATOM 714 N N . LEU A 1 90 ? -4.094 -2.028 1.100 1.00 96.62 90 LEU A N 1
ATOM 715 C CA . LEU A 1 90 ? -3.705 -0.947 1.998 1.00 96.62 90 LEU A CA 1
ATOM 716 C C . LEU A 1 90 ? -4.914 -0.134 2.465 1.00 96.62 90 LEU A C 1
ATOM 718 O O . LEU A 1 90 ? -5.093 0.034 3.668 1.00 96.62 90 LEU A O 1
ATOM 722 N N . SER A 1 91 ? -5.778 0.299 1.543 1.00 96.56 91 SER A N 1
ATOM 723 C CA . SER A 1 91 ? -6.981 1.061 1.897 1.00 96.56 91 SER A CA 1
ATOM 724 C C . SER A 1 91 ? -7.890 0.294 2.860 1.00 96.56 91 SER A C 1
ATOM 726 O O . SER A 1 91 ? -8.480 0.888 3.761 1.00 96.56 91 SER A O 1
ATOM 728 N N . ARG A 1 92 ? -7.991 -1.032 2.711 1.00 96.44 92 ARG A N 1
ATOM 729 C CA . ARG A 1 92 ? -8.770 -1.874 3.630 1.00 96.44 92 ARG A CA 1
ATOM 730 C C . ARG A 1 92 ? -8.126 -1.969 5.011 1.00 96.44 92 ARG A C 1
ATOM 732 O O . ARG A 1 92 ? -8.829 -1.819 6.009 1.00 96.44 92 ARG A O 1
ATOM 739 N N . PHE A 1 93 ? -6.809 -2.171 5.076 1.00 96.75 93 PHE A N 1
ATOM 740 C CA . PHE A 1 93 ? -6.087 -2.199 6.348 1.00 96.75 93 PHE A CA 1
ATOM 741 C C . PHE A 1 93 ? -6.203 -0.867 7.100 1.00 96.75 93 PHE A C 1
ATOM 743 O O . PHE A 1 93 ? -6.515 -0.860 8.287 1.00 96.75 93 PHE A O 1
ATOM 750 N N . GLU A 1 94 ? -6.013 0.259 6.409 1.00 95.75 94 GLU A N 1
ATOM 751 C CA . GLU A 1 94 ? -6.123 1.601 6.994 1.00 95.75 94 GLU A CA 1
ATOM 752 C C . GLU A 1 94 ? -7.543 1.898 7.482 1.00 95.75 94 GLU A C 1
ATOM 754 O O . GLU A 1 94 ? -7.731 2.439 8.572 1.00 95.75 94 GLU A O 1
ATOM 759 N N . MET A 1 95 ? -8.557 1.488 6.716 1.00 96.00 95 MET A N 1
ATOM 760 C CA . MET A 1 95 ? -9.951 1.629 7.126 1.00 96.00 95 MET A CA 1
ATOM 761 C C . MET A 1 95 ? -10.244 0.850 8.411 1.00 96.00 95 MET A C 1
ATOM 763 O O . MET A 1 95 ? -10.898 1.384 9.308 1.00 96.00 95 MET A O 1
ATOM 767 N N . GLN A 1 96 ? -9.769 -0.394 8.513 1.00 94.69 96 GLN A N 1
ATOM 768 C CA . GLN A 1 96 ? -9.970 -1.211 9.708 1.00 94.69 96 GLN A CA 1
ATOM 769 C C . GLN A 1 96 ? -9.211 -0.650 10.912 1.00 94.69 96 GLN A C 1
ATOM 771 O O . GLN A 1 96 ? -9.772 -0.572 12.003 1.00 94.69 96 GLN A O 1
ATOM 776 N N . LEU A 1 97 ? -7.981 -0.177 10.707 1.00 94.31 97 LEU A N 1
ATOM 777 C CA . LEU A 1 97 ? -7.183 0.423 11.770 1.00 94.31 97 LEU A CA 1
ATOM 778 C C . LEU A 1 97 ? -7.888 1.661 12.332 1.00 94.31 97 LEU A C 1
ATOM 780 O O . LEU A 1 97 ? -8.103 1.761 13.537 1.00 94.31 97 LEU A O 1
ATOM 784 N N . GLY A 1 98 ? -8.384 2.533 11.450 1.00 93.81 98 GLY A N 1
ATOM 785 C CA . GLY A 1 98 ? -9.168 3.695 11.857 1.00 93.81 98 GLY A CA 1
ATOM 786 C C . GLY A 1 98 ? -10.476 3.330 12.573 1.00 93.81 98 GLY A C 1
ATOM 787 O O . GLY A 1 98 ? -10.928 4.072 13.445 1.00 93.81 98 GLY A O 1
ATOM 788 N N . ARG A 1 99 ? -11.102 2.186 12.256 1.00 93.06 99 ARG A N 1
ATOM 789 C CA . ARG A 1 99 ? -12.270 1.683 13.007 1.00 93.06 99 ARG A CA 1
ATOM 790 C C . ARG A 1 99 ? -11.882 1.255 14.422 1.00 93.06 99 ARG A C 1
ATOM 792 O O . ARG A 1 99 ? -12.583 1.632 15.361 1.00 93.06 99 ARG A O 1
ATOM 799 N N . MET A 1 100 ? -10.778 0.523 14.578 1.00 91.88 100 MET A N 1
ATOM 800 C CA . MET A 1 100 ? -10.279 0.076 15.885 1.00 91.88 100 MET A CA 1
ATOM 801 C C . MET A 1 100 ? -9.875 1.256 16.773 1.00 91.88 100 MET A C 1
ATOM 803 O O . MET A 1 100 ? -10.317 1.336 17.919 1.00 91.88 100 MET A O 1
ATOM 807 N N . GLU A 1 101 ? -9.136 2.225 16.230 1.00 91.69 101 GLU A 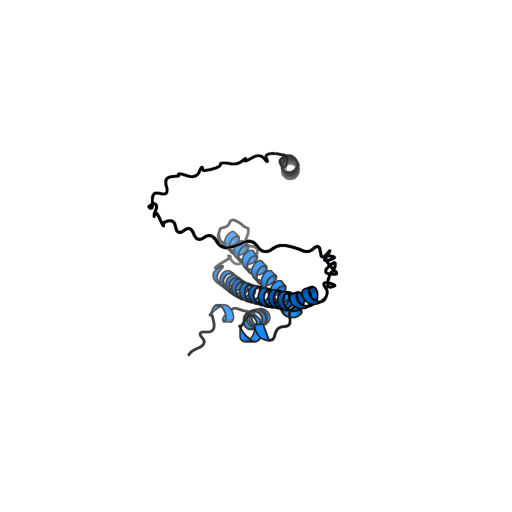N 1
ATOM 808 C CA . GLU A 1 101 ? -8.716 3.429 16.958 1.00 91.69 101 GLU A CA 1
ATOM 809 C C . GLU A 1 101 ? -9.924 4.253 17.434 1.00 91.69 101 GLU A C 1
ATOM 811 O O . GLU A 1 101 ? -10.006 4.654 18.598 1.00 91.69 101 GLU A O 1
ATOM 816 N N . ARG A 1 102 ? -10.936 4.441 16.574 1.00 91.44 102 ARG A N 1
ATOM 817 C CA . ARG A 1 102 ? -12.188 5.116 16.961 1.00 91.44 102 ARG A CA 1
ATOM 818 C C . ARG A 1 102 ? -12.960 4.341 18.026 1.00 91.44 102 ARG A C 1
ATOM 820 O O . ARG A 1 102 ? -13.552 4.959 18.913 1.00 91.44 102 ARG A O 1
ATOM 827 N N . ALA A 1 103 ? -12.988 3.011 17.948 1.00 88.50 103 ALA A N 1
ATOM 828 C CA . ALA A 1 103 ? -13.636 2.175 18.953 1.00 88.50 103 ALA A CA 1
ATOM 829 C C . ALA A 1 103 ? -12.932 2.291 20.315 1.00 88.50 103 ALA A C 1
ATOM 831 O O . ALA A 1 103 ? -13.607 2.458 21.332 1.00 88.50 103 ALA A O 1
ATOM 832 N N . ALA A 1 104 ? -11.597 2.300 20.335 1.00 86.06 104 ALA A N 1
ATOM 833 C CA . ALA A 1 104 ? -10.807 2.522 21.544 1.00 86.06 104 ALA A CA 1
ATOM 834 C C . ALA A 1 104 ? -11.092 3.903 22.165 1.00 86.06 104 ALA A C 1
ATOM 836 O O . ALA A 1 104 ? -11.404 3.997 23.353 1.00 86.06 104 ALA A O 1
ATOM 837 N N . MET A 1 105 ? -11.115 4.969 21.355 1.00 84.44 105 MET A N 1
ATOM 838 C CA . MET A 1 105 ? -11.469 6.319 21.825 1.00 84.44 105 MET A CA 1
ATOM 839 C C . MET A 1 105 ? -12.890 6.393 22.405 1.00 84.44 105 MET A C 1
ATOM 841 O O . MET A 1 105 ? -13.126 7.068 23.410 1.00 84.44 105 MET A O 1
ATOM 845 N N . ARG A 1 106 ? -13.856 5.694 21.794 1.00 85.62 106 ARG A N 1
ATOM 846 C CA . ARG A 1 106 ? -15.232 5.617 22.311 1.00 85.62 106 ARG A CA 1
ATOM 847 C C . ARG A 1 106 ? -15.300 4.901 23.658 1.00 85.62 106 ARG A C 1
ATOM 849 O O . ARG A 1 106 ? -16.036 5.370 24.519 1.00 85.62 106 ARG A O 1
ATOM 856 N N . LYS A 1 107 ? -14.523 3.832 23.860 1.00 81.69 107 LYS A N 1
ATOM 857 C CA . LYS A 1 107 ? -14.423 3.129 25.152 1.00 81.69 107 LYS A CA 1
ATOM 858 C C . LYS A 1 107 ? -13.747 3.978 26.238 1.00 81.69 107 LYS A C 1
ATOM 860 O O . LYS A 1 107 ? -14.157 3.910 27.390 1.00 81.69 107 LYS A O 1
ATOM 865 N N . ALA A 1 108 ? -12.779 4.824 25.882 1.00 75.19 108 ALA A N 1
ATOM 866 C CA . ALA A 1 108 ? -12.083 5.698 26.835 1.00 75.19 108 ALA A CA 1
ATOM 867 C C . ALA A 1 108 ? -12.919 6.913 27.301 1.00 75.19 108 ALA A C 1
ATOM 869 O O . ALA A 1 108 ? -12.813 7.354 28.446 1.00 75.19 108 ALA A O 1
ATOM 870 N N . ARG A 1 109 ? -13.798 7.453 26.443 1.00 69.38 109 ARG A N 1
ATOM 871 C CA . ARG A 1 109 ? -14.654 8.618 26.757 1.00 69.38 109 ARG A CA 1
ATOM 872 C C . ARG A 1 109 ? -15.539 8.494 28.016 1.00 69.38 109 ARG A C 1
ATOM 874 O O . ARG A 1 109 ? -15.624 9.480 28.752 1.00 69.38 109 ARG A O 1
ATOM 881 N N . PRO A 1 110 ? -16.225 7.371 28.299 1.00 62.56 110 PRO A N 1
ATOM 882 C CA . PRO A 1 110 ? -17.036 7.245 29.512 1.00 62.56 110 PRO A CA 1
ATOM 883 C C . PRO A 1 110 ? -16.207 7.189 30.806 1.00 62.56 110 PRO A C 1
ATOM 885 O O . PRO A 1 110 ? -16.709 7.623 31.841 1.00 62.56 110 PRO A O 1
ATOM 888 N N . ALA A 1 111 ? -14.942 6.751 30.763 1.00 59.56 111 ALA A N 1
ATOM 889 C CA . ALA A 1 111 ? -14.062 6.751 31.937 1.00 59.56 111 ALA A CA 1
ATOM 890 C C . ALA A 1 111 ? -13.697 8.182 32.381 1.00 59.56 111 ALA A C 1
ATOM 892 O O . ALA A 1 111 ? -13.810 8.515 33.559 1.00 59.56 111 ALA A O 1
ATOM 893 N N . MET A 1 112 ? -13.394 9.081 31.436 1.00 56.62 112 MET A N 1
ATOM 894 C CA . MET A 1 112 ? -13.139 10.499 31.748 1.00 56.62 112 MET A CA 1
ATOM 895 C C . MET A 1 112 ? -14.377 11.250 32.259 1.00 56.62 112 MET A C 1
ATOM 897 O O . MET A 1 112 ? -14.243 12.196 33.031 1.00 56.62 112 MET A O 1
ATOM 901 N N . ARG A 1 113 ? -15.592 10.850 31.856 1.00 58.09 113 ARG A N 1
ATOM 902 C CA . ARG A 1 113 ? -16.831 11.474 32.356 1.00 58.09 113 ARG A CA 1
ATOM 903 C C . ARG A 1 113 ? -17.174 11.069 33.792 1.00 58.09 113 ARG A C 1
ATOM 905 O O . ARG A 1 113 ? -17.824 11.855 34.471 1.00 58.09 113 ARG A O 1
ATOM 912 N N . LYS A 1 114 ? -16.723 9.898 34.258 1.00 57.19 114 LYS A N 1
ATOM 913 C CA . LYS A 1 114 ? -16.876 9.457 35.657 1.00 57.19 114 LYS A CA 1
ATOM 914 C C . LYS A 1 114 ? -15.766 9.965 36.585 1.00 57.19 114 LYS A C 1
ATOM 916 O O . LYS A 1 114 ? -16.001 10.083 37.778 1.00 57.19 114 LYS A O 1
ATOM 921 N N . ALA A 1 115 ? -14.597 10.315 36.048 1.00 55.75 115 ALA A N 1
ATOM 922 C CA . ALA A 1 115 ? -13.470 10.854 36.817 1.00 55.75 115 ALA A CA 1
ATOM 923 C C . ALA A 1 115 ? -13.513 12.382 37.017 1.00 55.75 115 ALA A C 1
ATOM 925 O O . ALA A 1 115 ? -12.577 12.956 37.566 1.00 55.75 115 ALA A O 1
ATOM 926 N N . ARG A 1 116 ? -14.575 13.070 36.575 1.00 57.47 116 ARG A N 1
ATOM 927 C CA . ARG A 1 116 ? -14.772 14.480 36.923 1.00 57.47 116 ARG A CA 1
ATOM 928 C C . ARG A 1 116 ? -15.289 14.512 38.366 1.00 57.47 116 ARG A C 1
ATOM 930 O O . ARG A 1 116 ? -16.428 14.086 38.569 1.00 57.47 116 ARG A O 1
ATOM 937 N N . PRO A 1 117 ? -14.512 14.977 39.365 1.00 51.97 117 PRO A N 1
ATOM 938 C CA . PRO A 1 117 ? -15.059 15.142 40.700 1.00 51.97 117 PRO A CA 1
ATOM 939 C C . PRO A 1 117 ? -16.245 16.093 40.573 1.00 51.97 117 PRO A C 1
ATOM 941 O O . PRO A 1 117 ? -16.154 17.128 39.904 1.00 51.97 117 PRO A O 1
ATOM 944 N N . ALA A 1 118 ? -17.379 15.699 41.148 1.00 58.97 118 ALA A N 1
ATOM 945 C CA . ALA A 1 118 ? -18.544 16.550 41.270 1.00 58.97 118 ALA A CA 1
ATOM 946 C C . ALA A 1 118 ? -18.104 17.823 42.002 1.00 58.97 118 ALA A C 1
ATOM 948 O O . ALA A 1 118 ? -17.981 17.846 43.225 1.00 58.97 118 ALA A O 1
ATOM 949 N N . MET A 1 119 ? -17.790 18.869 41.237 1.00 54.62 119 MET A N 1
ATOM 950 C CA . MET A 1 119 ? -17.423 20.169 41.766 1.00 54.62 119 MET A CA 1
ATOM 951 C C . MET A 1 119 ? -18.669 20.721 42.451 1.00 54.62 119 MET A C 1
ATOM 953 O O . MET A 1 119 ? -19.585 21.224 41.805 1.00 54.62 119 MET A O 1
ATOM 957 N N . ARG A 1 120 ? -18.710 20.469 43.762 1.00 55.84 120 ARG A N 1
ATOM 958 C CA . ARG A 1 120 ? -19.521 21.076 44.815 1.00 55.84 120 ARG A CA 1
ATOM 959 C C . ARG A 1 120 ? -20.489 22.135 44.283 1.00 55.84 120 ARG A C 1
ATOM 961 O O . ARG A 1 120 ? -20.107 23.281 44.049 1.00 55.84 120 ARG A O 1
ATOM 968 N N . LYS A 1 121 ? -21.766 21.764 44.155 1.00 52.06 121 LYS A N 1
ATOM 969 C CA . LYS A 1 121 ? -22.851 22.748 44.128 1.00 52.06 121 LYS A CA 1
ATOM 970 C C . LYS A 1 121 ? -22.767 23.528 45.442 1.00 52.06 121 LYS A C 1
ATOM 972 O O . LYS A 1 121 ? -23.008 22.963 46.505 1.00 52.06 121 LYS A O 1
ATOM 977 N N . ARG A 1 122 ? -22.364 24.799 45.375 1.00 54.03 122 ARG A N 1
ATOM 978 C CA . ARG A 1 122 ? -22.450 25.731 46.508 1.00 54.03 122 ARG A CA 1
ATOM 979 C C . ARG A 1 122 ? -23.924 25.793 46.939 1.00 54.03 122 ARG A C 1
ATOM 981 O O . ARG A 1 122 ? -24.768 26.009 46.065 1.00 54.03 122 ARG A O 1
ATOM 988 N N . PRO A 1 123 ? -24.267 25.606 48.224 1.00 45.88 123 PRO A N 1
ATOM 989 C CA . PRO A 1 123 ? -25.618 25.875 48.684 1.00 45.88 123 PRO A CA 1
ATOM 990 C C . PRO A 1 123 ? -25.831 27.389 48.615 1.00 45.88 123 PRO A C 1
ATOM 992 O O . PRO A 1 123 ? -25.167 28.159 49.305 1.00 45.88 123 PRO A O 1
ATOM 995 N N . VAL A 1 124 ? -26.723 27.825 47.726 1.00 54.47 124 VAL A N 1
ATOM 996 C CA . VAL A 1 124 ? -27.221 29.201 47.733 1.00 54.47 124 VAL A CA 1
ATOM 997 C C . VAL A 1 124 ? -28.041 29.342 49.008 1.00 54.47 124 VAL A C 1
ATOM 999 O O . VAL A 1 124 ? -29.106 28.739 49.141 1.00 54.47 124 VAL A O 1
ATOM 1002 N N . ALA A 1 125 ? -27.498 30.084 49.970 1.00 46.97 125 ALA A N 1
ATOM 1003 C CA . ALA A 1 125 ? -28.170 30.426 51.209 1.00 46.97 125 ALA A CA 1
ATOM 1004 C C . ALA A 1 125 ? -29.492 31.140 50.884 1.00 46.97 125 ALA A C 1
ATOM 1006 O O . ALA A 1 125 ? -29.507 32.269 50.395 1.00 46.97 125 ALA A O 1
ATOM 1007 N N . ARG A 1 126 ? -30.612 30.461 51.145 1.00 46.72 126 ARG A N 1
ATOM 1008 C CA . ARG A 1 126 ? -31.935 31.080 51.206 1.00 46.72 126 ARG A CA 1
ATOM 1009 C C . ARG A 1 126 ? -31.963 31.983 52.439 1.00 46.72 126 ARG A C 1
ATOM 1011 O O . ARG A 1 126 ? -32.079 31.483 53.552 1.00 46.72 126 ARG A O 1
ATOM 1018 N N . LYS A 1 127 ? -31.885 33.300 52.247 1.00 43.38 127 LYS A N 1
ATOM 1019 C CA . LYS A 1 127 ? -32.442 34.241 53.224 1.00 43.38 127 LYS A CA 1
ATOM 1020 C C . LYS A 1 127 ? -33.928 34.389 52.923 1.00 43.38 127 LYS A C 1
ATOM 1022 O O . LYS A 1 127 ? -34.313 34.862 51.860 1.00 43.38 127 LYS A O 1
ATOM 1027 N N . ALA A 1 128 ? -34.736 33.906 53.856 1.00 46.56 128 ALA A N 1
ATOM 1028 C CA . ALA A 1 128 ? -36.159 34.163 53.916 1.00 46.56 128 ALA A CA 1
ATOM 1029 C C . ALA A 1 128 ? -36.384 35.593 54.421 1.00 46.56 128 ALA A C 1
ATOM 1031 O O . ALA A 1 128 ? -35.943 35.930 55.516 1.00 46.56 128 ALA A O 1
ATOM 1032 N N . THR A 1 129 ? -37.109 36.398 53.653 1.00 47.19 129 THR A N 1
ATOM 1033 C CA . THR A 1 129 ? -37.922 37.499 54.176 1.00 47.19 129 THR A CA 1
ATOM 1034 C C . THR A 1 129 ? -39.259 37.507 53.435 1.00 47.19 129 THR A C 1
ATOM 1036 O O . THR A 1 129 ? -39.391 37.026 52.311 1.00 47.19 129 THR A O 1
ATOM 1039 N N . ARG A 1 130 ? -40.281 37.913 54.176 1.00 42.62 130 ARG A N 1
ATOM 1040 C CA . ARG A 1 130 ? -41.698 37.556 54.074 1.00 42.62 130 ARG A CA 1
ATOM 1041 C C . ARG A 1 130 ? -42.498 38.712 53.448 1.00 42.62 130 ARG A C 1
ATOM 1043 O O . ARG A 1 130 ? -42.062 39.851 53.554 1.00 42.62 130 ARG A O 1
ATOM 1050 N N . ALA A 1 131 ? -43.709 38.393 52.964 1.00 40.78 131 ALA A N 1
ATOM 1051 C CA . ALA A 1 131 ? -44.827 39.288 52.581 1.00 40.78 131 ALA A CA 1
ATOM 1052 C C . ALA A 1 131 ? -44.705 39.927 51.175 1.00 40.78 131 ALA A C 1
ATOM 1054 O O . ALA A 1 131 ? -43.642 40.397 50.809 1.00 40.78 131 ALA A O 1
ATOM 1055 N N . THR A 1 132 ? -45.698 39.963 50.278 1.00 51.88 132 THR A N 1
ATOM 1056 C CA . THR A 1 132 ? -47.179 40.021 50.321 1.00 51.88 132 THR A CA 1
ATOM 1057 C C . THR A 1 132 ? -47.758 39.481 48.984 1.00 51.88 132 THR A C 1
ATOM 1059 O O . THR A 1 132 ? -47.013 39.401 48.005 1.00 51.88 132 THR A O 1
ATOM 1062 N N . PRO A 1 133 ? -49.055 39.112 48.872 1.00 56.22 133 PRO A N 1
ATOM 1063 C CA . PRO A 1 133 ? -49.660 38.701 47.601 1.00 56.22 133 PRO A CA 1
ATOM 1064 C C . PRO A 1 133 ? -50.420 39.861 46.935 1.00 56.22 133 PRO A C 1
ATOM 1066 O O . PRO A 1 133 ? -51.254 40.493 47.579 1.00 56.22 133 PRO A O 1
ATOM 1069 N N . LEU A 1 134 ? -50.223 40.102 45.631 1.00 45.81 134 LEU A N 1
ATOM 1070 C CA . LEU A 1 134 ? -51.085 41.023 44.877 1.00 45.81 134 LEU A CA 1
ATOM 1071 C C . LEU A 1 134 ? -51.508 40.471 43.501 1.00 45.81 134 LEU A C 1
ATOM 1073 O O . LEU A 1 134 ? -50.721 40.324 42.574 1.00 45.81 134 LEU A O 1
ATOM 1077 N N . ARG A 1 135 ? -52.805 40.151 43.452 1.00 44.91 135 ARG A N 1
ATOM 1078 C CA . ARG A 1 135 ? -53.795 40.166 42.358 1.00 44.91 135 ARG A CA 1
ATOM 1079 C C . ARG A 1 135 ? -53.355 40.268 40.879 1.00 44.91 135 ARG A C 1
ATOM 1081 O O . ARG A 1 135 ? -52.790 41.256 40.430 1.00 44.91 135 ARG A O 1
ATOM 1088 N N . LYS A 1 136 ? -53.892 39.298 40.119 1.00 47.88 136 LYS A N 1
ATOM 1089 C CA . LYS A 1 136 ? -54.518 39.357 38.774 1.00 47.88 136 LYS A CA 1
ATOM 1090 C C . LYS A 1 136 ? -54.502 40.719 38.054 1.00 47.88 136 LYS A C 1
ATOM 1092 O O . LYS A 1 136 ? -55.171 41.627 38.536 1.00 47.88 136 LYS A O 1
ATOM 1097 N N . LYS A 1 137 ? -54.008 40.752 36.804 1.00 49.94 137 LYS A N 1
ATOM 1098 C CA . LYS A 1 137 ? -54.722 41.353 35.653 1.00 49.94 137 LYS A CA 1
ATOM 1099 C C . LYS A 1 137 ? -54.391 40.635 34.336 1.00 49.94 137 LYS A C 1
ATOM 1101 O O . LYS A 1 137 ? -53.242 40.400 33.989 1.00 49.94 137 LYS A O 1
ATOM 1106 N N . THR A 1 138 ? -55.465 40.297 33.640 1.00 47.50 138 THR A N 1
ATOM 1107 C CA . THR A 1 138 ? -55.596 39.916 32.233 1.00 47.50 138 THR A CA 1
ATOM 1108 C C . THR A 1 138 ? -55.189 41.052 31.292 1.00 47.50 138 THR A C 1
ATOM 1110 O O . THR A 1 138 ? -55.552 42.194 31.557 1.00 47.50 138 THR A O 1
ATOM 1113 N N . ALA A 1 139 ? -54.579 40.734 30.147 1.00 48.34 139 ALA A N 1
ATOM 1114 C CA . ALA A 1 139 ? -54.777 41.487 28.905 1.00 48.34 139 ALA A CA 1
ATOM 1115 C C . ALA A 1 139 ? -54.370 40.636 27.691 1.00 48.34 139 ALA A C 1
ATOM 1117 O O . ALA A 1 139 ? -53.211 40.264 27.523 1.00 48.34 139 ALA A O 1
ATOM 1118 N N . MET A 1 140 ? -55.356 40.320 26.851 1.00 45.28 140 MET A N 1
ATOM 1119 C CA . MET A 1 140 ? -55.159 39.844 25.484 1.00 45.28 140 MET A CA 1
ATOM 1120 C C . MET A 1 140 ? -54.553 40.962 24.629 1.00 45.28 140 MET A C 1
ATOM 1122 O O . MET A 1 140 ? -54.985 42.101 24.773 1.00 45.28 140 MET A O 1
ATOM 1126 N N . ALA A 1 141 ? -53.690 40.637 23.661 1.00 48.16 141 ALA A N 1
ATOM 1127 C CA . ALA A 1 141 ? -53.694 41.314 22.357 1.00 48.16 141 ALA A CA 1
ATOM 1128 C C . ALA A 1 141 ? -52.819 40.605 21.305 1.00 48.16 141 ALA A C 1
ATOM 1130 O O . ALA A 1 141 ? -51.597 40.641 21.345 1.00 48.16 141 ALA A O 1
ATOM 1131 N N . LYS A 1 142 ? -53.525 40.028 20.326 1.00 47.94 142 LYS A N 1
ATOM 1132 C CA . LYS A 1 142 ? -53.290 40.090 18.873 1.00 47.94 142 LYS A CA 1
ATOM 1133 C C . LYS A 1 142 ? -51.930 39.644 18.303 1.00 47.94 142 LYS A C 1
ATOM 1135 O O . LYS A 1 142 ? -50.969 40.395 18.204 1.00 47.94 142 LYS A O 1
ATOM 1140 N N . ARG A 1 143 ? -51.988 38.448 17.701 1.00 45.34 143 ARG A N 1
ATOM 1141 C CA . ARG A 1 143 ? -51.346 38.108 16.420 1.00 45.34 143 ARG A CA 1
ATOM 1142 C C . ARG A 1 143 ? -51.496 39.255 15.412 1.00 45.34 143 ARG A C 1
ATOM 1144 O O . ARG A 1 143 ? -52.620 39.625 15.082 1.00 45.34 143 ARG A O 1
ATOM 1151 N N . THR A 1 144 ? -50.388 39.678 14.819 1.00 50.03 144 THR A N 1
ATOM 1152 C CA . THR A 1 144 ? -50.351 40.168 13.437 1.00 50.03 144 THR A CA 1
ATOM 1153 C C . THR A 1 144 ? -49.196 39.484 12.713 1.00 50.03 144 THR A C 1
ATOM 1155 O O . THR A 1 144 ? -48.046 39.497 13.148 1.00 50.03 144 THR A O 1
ATOM 1158 N N . ALA A 1 145 ? -49.549 38.797 11.630 1.00 50.91 145 ALA A N 1
ATOM 1159 C CA . ALA A 1 145 ? -48.626 38.195 10.687 1.00 50.91 145 ALA A CA 1
ATOM 1160 C C . ALA A 1 145 ? -47.842 39.294 9.954 1.00 50.91 145 ALA A C 1
ATOM 1162 O O . ALA A 1 145 ? -48.412 40.327 9.599 1.00 50.91 145 ALA A O 1
ATOM 1163 N N . ARG A 1 146 ? -46.554 39.058 9.683 1.00 51.66 146 ARG A N 1
ATOM 1164 C CA . ARG A 1 146 ? -45.789 39.834 8.699 1.00 51.66 146 ARG A CA 1
ATOM 1165 C C . ARG A 1 146 ? -45.122 38.902 7.677 1.00 51.66 146 ARG A C 1
ATOM 1167 O O . ARG A 1 146 ? -44.623 37.851 8.079 1.00 51.66 146 ARG A O 1
ATOM 1174 N N . PRO A 1 147 ? -45.171 39.256 6.379 1.00 49.66 147 PRO A N 1
ATOM 1175 C CA . PRO A 1 147 ? -44.948 38.339 5.265 1.00 49.66 147 PRO A CA 1
ATOM 1176 C C . PRO A 1 147 ? -43.479 38.172 4.862 1.00 49.66 147 PRO A C 1
ATOM 1178 O O . PRO A 1 147 ? -42.601 38.955 5.224 1.00 49.66 147 PRO A O 1
ATOM 1181 N N . ALA A 1 148 ? -43.265 37.122 4.067 1.00 52.16 148 ALA A N 1
ATOM 1182 C CA . ALA A 1 148 ? -42.036 36.770 3.379 1.00 52.16 148 ALA A CA 1
ATOM 1183 C C . ALA A 1 148 ? -41.523 37.902 2.473 1.00 52.16 148 ALA A C 1
ATOM 1185 O O . ALA A 1 148 ? -42.266 38.468 1.676 1.00 52.16 148 ALA A O 1
ATOM 1186 N N . GLY A 1 149 ? -40.226 38.186 2.577 1.00 41.16 149 GLY A N 1
ATOM 1187 C CA . GLY A 1 149 ? -39.542 39.185 1.760 1.00 41.16 149 GLY A CA 1
ATOM 1188 C C . GLY A 1 149 ? -38.100 39.375 2.216 1.00 41.16 149 GLY A C 1
ATOM 1189 O O . GLY A 1 149 ? -37.719 40.456 2.654 1.00 41.16 149 GLY A O 1
ATOM 1190 N N . TYR A 1 150 ? -37.295 38.309 2.179 1.00 44.72 150 TYR A N 1
ATOM 1191 C CA . TYR A 1 150 ? -35.858 38.401 2.445 1.00 44.72 150 TYR A CA 1
ATOM 1192 C C . TYR A 1 150 ? -35.156 39.124 1.289 1.00 44.72 150 TYR A C 1
ATOM 1194 O O . TYR A 1 150 ? -34.658 38.514 0.347 1.00 44.72 150 TYR A O 1
ATOM 1202 N N . ALA A 1 151 ? -35.066 40.445 1.396 1.00 48.69 151 ALA A N 1
ATOM 1203 C CA . ALA A 1 151 ? -33.957 41.192 0.834 1.00 48.69 151 ALA A CA 1
ATOM 1204 C C . ALA A 1 151 ? -32.761 41.067 1.789 1.00 48.69 151 ALA A C 1
ATOM 1206 O O . ALA A 1 151 ? -32.871 41.441 2.957 1.00 48.69 151 ALA A O 1
ATOM 1207 N N . ARG A 1 152 ? -31.625 40.559 1.291 1.00 47.72 152 ARG A N 1
ATOM 1208 C CA . ARG A 1 152 ? -30.269 41.114 1.502 1.00 47.72 152 ARG A CA 1
ATOM 1209 C C . ARG A 1 152 ? -29.207 40.202 0.879 1.00 47.72 152 ARG A C 1
ATOM 1211 O O . ARG A 1 152 ? -28.874 39.147 1.410 1.00 47.72 152 ARG A O 1
ATOM 1218 N N . ARG A 1 153 ? -28.621 40.679 -0.229 1.00 54.16 153 ARG A N 1
ATOM 1219 C CA . ARG A 1 153 ? -27.271 40.308 -0.681 1.00 54.16 153 ARG A CA 1
ATOM 1220 C C . ARG A 1 153 ? -26.300 40.533 0.480 1.00 54.16 153 ARG A C 1
ATOM 1222 O O . ARG A 1 153 ? -26.082 41.669 0.894 1.00 54.16 153 ARG A O 1
ATOM 1229 N N . GLY A 1 154 ? -25.740 39.445 0.998 1.00 47.72 154 GLY A N 1
ATOM 1230 C CA . GLY A 1 154 ? -24.692 39.447 2.011 1.00 47.72 154 GLY A CA 1
ATOM 1231 C C . GLY A 1 154 ? -23.312 39.324 1.369 1.00 47.72 154 GLY A C 1
ATOM 1232 O O . GLY A 1 154 ? -23.008 38.335 0.716 1.00 47.72 154 GLY A O 1
ATOM 1233 N N . GLN A 1 155 ? -22.526 40.375 1.562 1.00 51.88 155 GLN A N 1
ATOM 1234 C CA . GLN A 1 155 ? -21.127 40.625 1.212 1.00 51.88 155 GLN A CA 1
ATOM 1235 C C . GLN A 1 155 ? -20.190 39.407 1.059 1.00 51.88 155 GLN A C 1
ATOM 1237 O O . GLN A 1 155 ? -19.939 38.657 2.002 1.00 51.88 155 GLN A O 1
ATOM 1242 N N . VAL A 1 156 ? -19.535 39.336 -0.104 1.00 54.03 156 VAL A N 1
ATOM 1243 C CA . VAL A 1 156 ? -18.289 38.591 -0.324 1.00 54.03 156 VAL A CA 1
ATOM 1244 C C . VAL A 1 156 ? -17.158 39.360 0.363 1.00 54.03 156 VAL A C 1
ATOM 1246 O O . VAL A 1 156 ? -16.673 40.365 -0.152 1.00 54.03 156 VAL A O 1
ATOM 1249 N N . LYS A 1 157 ? -16.744 38.914 1.551 1.00 54.72 157 LYS A N 1
ATOM 1250 C CA . LYS A 1 157 ? -15.531 39.420 2.204 1.00 54.72 157 LYS A CA 1
ATOM 1251 C C . LYS A 1 157 ? -14.318 38.665 1.672 1.00 54.72 157 LYS A C 1
ATOM 1253 O O . LYS A 1 157 ? -13.998 37.570 2.126 1.00 54.72 157 LYS A O 1
ATOM 1258 N N . GLY A 1 158 ? -13.640 39.292 0.713 1.00 52.50 158 GLY A N 1
ATOM 1259 C CA . GLY A 1 158 ? -12.226 39.055 0.461 1.00 52.50 158 GLY A CA 1
ATOM 1260 C C . GLY A 1 158 ? -11.415 39.440 1.699 1.00 52.50 158 GLY A C 1
ATOM 1261 O O . GLY A 1 158 ? -11.572 40.533 2.238 1.00 52.50 158 GLY A O 1
ATOM 1262 N N . GLY A 1 159 ? -10.572 38.520 2.162 1.00 47.66 159 GLY A N 1
ATOM 1263 C CA . GLY A 1 159 ? -9.711 38.702 3.325 1.00 47.66 159 GLY A CA 1
ATOM 1264 C C . GLY A 1 159 ? -8.316 38.140 3.070 1.00 47.66 159 GLY A C 1
ATOM 1265 O O . GLY A 1 159 ? -8.116 36.933 3.105 1.00 47.66 159 GLY A O 1
ATOM 1266 N N . ALA A 1 160 ? -7.381 39.054 2.805 1.00 54.09 160 ALA A N 1
ATOM 1267 C CA . ALA A 1 160 ? -5.941 38.991 3.066 1.00 54.09 160 ALA A CA 1
ATOM 1268 C C . ALA A 1 160 ? -5.135 37.757 2.592 1.00 54.09 160 ALA A C 1
ATOM 1270 O O . ALA A 1 160 ? -4.843 36.837 3.353 1.00 54.09 160 ALA A O 1
ATOM 1271 N N . ARG A 1 161 ? -4.584 37.836 1.371 1.00 58.62 161 ARG A N 1
ATOM 1272 C CA . ARG A 1 161 ? -3.324 37.153 1.027 1.00 58.62 161 ARG A CA 1
ATOM 1273 C C . ARG A 1 161 ? -2.147 38.001 1.526 1.00 58.62 161 ARG A C 1
ATOM 1275 O O . ARG A 1 161 ? -1.667 38.869 0.808 1.00 58.62 161 ARG A O 1
ATOM 1282 N N . LYS A 1 162 ? -1.682 37.757 2.753 1.00 59.53 162 LYS A N 1
ATOM 1283 C CA . LYS A 1 162 ? -0.371 38.220 3.236 1.00 59.53 162 LYS A CA 1
ATOM 1284 C C . LYS A 1 162 ? 0.369 37.053 3.883 1.00 59.53 162 LYS A C 1
ATOM 1286 O O . LYS A 1 162 ? 0.098 36.712 5.024 1.00 59.53 162 LYS A O 1
ATOM 1291 N N . ALA A 1 163 ? 1.281 36.458 3.119 1.00 56.41 163 ALA A N 1
ATOM 1292 C CA . ALA A 1 163 ? 2.455 35.732 3.606 1.00 56.41 163 ALA A CA 1
ATOM 1293 C C . ALA A 1 163 ? 3.400 35.465 2.417 1.00 56.41 163 ALA A C 1
ATOM 1295 O O . ALA A 1 163 ? 3.602 34.330 1.993 1.00 56.41 163 ALA A O 1
ATOM 1296 N N . GLN A 1 164 ? 3.950 36.532 1.834 1.00 57.66 164 GLN A N 1
ATOM 1297 C CA . GLN A 1 164 ? 5.291 36.452 1.259 1.00 57.66 164 GLN A CA 1
ATOM 1298 C C . GLN A 1 164 ? 6.259 36.825 2.380 1.00 57.66 164 GLN A C 1
ATOM 1300 O O . GLN A 1 164 ? 6.149 37.903 2.955 1.00 57.66 164 GLN A O 1
ATOM 1305 N N . GLY A 1 165 ? 7.161 35.908 2.713 1.00 56.09 165 GLY A N 1
ATOM 1306 C CA . GLY A 1 165 ? 8.167 36.108 3.747 1.00 56.09 165 GLY A CA 1
ATOM 1307 C C . GLY A 1 165 ? 9.033 34.865 3.909 1.00 56.09 165 GLY A C 1
ATOM 1308 O O . GLY A 1 165 ? 8.746 34.022 4.745 1.00 56.09 165 GLY A O 1
ATOM 1309 N N . PHE A 1 166 ? 10.092 34.797 3.098 1.00 56.25 166 PHE A N 1
ATOM 1310 C CA . PHE A 1 166 ? 11.298 33.976 3.279 1.00 56.25 166 PHE A CA 1
ATOM 1311 C C . PHE A 1 166 ? 11.206 32.451 3.054 1.00 56.25 166 PHE A C 1
ATOM 1313 O O . PHE A 1 166 ? 11.102 31.656 3.982 1.00 56.25 166 PHE A O 1
ATOM 1320 N N . SER A 1 167 ? 11.438 32.016 1.807 1.00 54.00 167 SER A N 1
ATOM 1321 C CA . SER A 1 167 ? 12.056 30.698 1.538 1.00 54.00 167 SER A CA 1
ATOM 1322 C C . SER A 1 167 ? 13.018 30.662 0.337 1.00 54.00 167 SER A C 1
ATOM 1324 O O . SER A 1 167 ? 13.517 29.598 -0.024 1.00 54.00 167 SER A O 1
ATOM 1326 N N . SER A 1 168 ? 13.349 31.804 -0.278 1.00 55.03 168 SER A N 1
ATOM 1327 C CA . SER A 1 168 ? 14.152 31.836 -1.511 1.00 55.03 168 SER A CA 1
ATOM 1328 C C . SER A 1 168 ? 15.666 31.683 -1.307 1.00 55.03 168 SER A C 1
ATOM 1330 O O . SER A 1 168 ? 16.356 31.315 -2.257 1.00 55.03 168 SER A O 1
ATOM 1332 N N . MET A 1 169 ? 16.206 31.875 -0.096 1.00 52.41 169 MET A N 1
ATOM 1333 C CA . MET A 1 169 ? 17.663 31.808 0.116 1.00 52.41 169 MET A CA 1
ATOM 1334 C C . MET A 1 169 ? 18.236 30.387 0.208 1.00 52.41 169 MET A C 1
ATOM 1336 O O . MET A 1 169 ? 19.388 30.169 -0.160 1.00 52.41 169 MET A O 1
ATOM 1340 N N . LYS A 1 170 ? 17.448 29.381 0.611 1.00 52.78 170 LYS A N 1
ATOM 1341 C CA . LYS A 1 170 ? 17.945 27.989 0.657 1.00 52.78 170 LYS A CA 1
ATOM 1342 C C . LYS A 1 170 ? 17.995 27.331 -0.726 1.00 52.78 170 LYS A C 1
ATOM 1344 O O . LYS A 1 170 ? 18.780 26.415 -0.946 1.00 52.78 170 LYS A O 1
ATOM 1349 N N . THR A 1 171 ? 17.221 27.826 -1.689 1.00 54.09 171 THR A N 1
ATOM 1350 C CA . THR A 1 171 ? 17.131 27.232 -3.032 1.00 54.09 171 THR A CA 1
ATOM 1351 C C . THR A 1 171 ? 18.276 27.669 -3.958 1.00 54.09 171 THR A C 1
ATOM 1353 O O . THR A 1 171 ? 18.652 26.918 -4.860 1.00 54.09 171 THR A O 1
ATOM 1356 N N . GLN A 1 172 ? 18.884 28.841 -3.732 1.00 53.59 172 GLN A N 1
ATOM 1357 C CA . GLN A 1 172 ? 20.024 29.321 -4.531 1.00 53.59 172 GLN A CA 1
ATOM 1358 C C . GLN A 1 172 ? 21.338 28.591 -4.208 1.00 53.59 172 GLN A C 1
ATOM 1360 O O . GLN A 1 172 ? 22.074 28.237 -5.132 1.00 53.59 172 GLN A O 1
ATOM 1365 N N . ALA A 1 173 ? 21.602 28.265 -2.938 1.00 54.53 173 ALA A N 1
ATOM 1366 C CA . ALA A 1 173 ? 22.823 27.556 -2.534 1.00 54.53 173 ALA A CA 1
ATOM 1367 C C . ALA A 1 173 ? 22.941 26.150 -3.169 1.00 54.53 173 ALA A C 1
ATOM 1369 O O . ALA A 1 173 ? 24.023 25.714 -3.579 1.00 54.53 173 ALA A O 1
ATOM 1370 N N . HIS A 1 174 ? 21.815 25.447 -3.331 1.00 55.31 174 HIS A N 1
ATOM 1371 C CA . HIS A 1 174 ? 21.796 24.132 -3.977 1.00 55.31 174 HIS A CA 1
ATOM 1372 C C . HIS A 1 174 ? 22.011 24.201 -5.498 1.00 55.31 174 HIS A C 1
ATOM 1374 O O . HIS A 1 174 ? 22.647 23.310 -6.057 1.00 55.31 174 HIS A O 1
ATOM 1380 N N . ARG A 1 175 ? 21.552 25.264 -6.179 1.00 56.19 175 ARG A N 1
ATOM 1381 C CA . ARG A 1 175 ? 21.824 25.450 -7.618 1.00 56.19 175 ARG A CA 1
ATOM 1382 C C . ARG A 1 175 ? 23.283 25.828 -7.890 1.00 56.19 175 ARG A C 1
ATOM 1384 O O . ARG A 1 175 ? 23.884 25.266 -8.802 1.00 56.19 175 ARG A O 1
ATOM 1391 N N . ALA A 1 176 ? 23.875 26.703 -7.074 1.00 57.28 176 ALA A N 1
ATOM 1392 C CA . ALA A 1 176 ? 25.274 27.114 -7.231 1.00 57.28 176 ALA A CA 1
ATOM 1393 C C . ALA A 1 176 ? 26.268 25.954 -7.008 1.00 57.28 176 ALA A C 1
ATOM 1395 O O . ALA A 1 176 ? 27.253 25.826 -7.735 1.00 57.28 176 ALA A O 1
ATOM 1396 N N . SER A 1 177 ? 25.994 25.062 -6.050 1.00 57.62 177 SER A N 1
ATOM 1397 C CA . SER A 1 177 ? 26.846 23.890 -5.782 1.00 57.62 177 SER A CA 1
ATOM 1398 C C . SER A 1 177 ? 26.747 22.795 -6.856 1.00 57.62 177 SER A C 1
ATOM 1400 O O . SER A 1 177 ? 27.749 22.145 -7.161 1.00 57.62 177 SER A O 1
ATOM 1402 N N . GLN A 1 178 ? 25.578 22.607 -7.484 1.00 59.41 178 GLN A N 1
ATOM 1403 C CA . GLN A 1 178 ? 25.422 21.649 -8.589 1.00 59.41 178 GLN A CA 1
ATOM 1404 C C . GLN A 1 178 ? 26.114 22.109 -9.885 1.00 59.41 178 GLN A C 1
ATOM 1406 O O . GLN A 1 178 ? 26.685 21.277 -10.595 1.00 59.41 178 GLN A O 1
ATOM 1411 N N . GLY A 1 179 ? 26.138 23.418 -10.163 1.00 60.69 179 GLY A N 1
ATOM 1412 C CA . GLY A 1 179 ? 26.875 23.985 -11.300 1.00 60.69 179 GLY A CA 1
ATOM 1413 C C . GLY A 1 179 ? 28.383 23.723 -11.219 1.00 60.69 179 GLY A C 1
ATOM 1414 O O . GLY A 1 179 ? 28.975 23.206 -12.160 1.00 60.69 179 GLY A O 1
ATOM 1415 N N . ARG A 1 180 ? 29.000 23.941 -10.049 1.00 59.97 180 ARG A N 1
ATOM 1416 C CA . ARG A 1 180 ? 30.450 23.723 -9.867 1.00 59.97 180 ARG A CA 1
ATOM 1417 C C . ARG A 1 180 ? 30.871 22.260 -10.040 1.00 59.97 180 ARG A C 1
ATOM 1419 O O . ARG A 1 180 ? 31.899 21.985 -10.648 1.00 59.97 180 ARG A O 1
ATOM 1426 N N . ARG A 1 181 ? 30.060 21.301 -9.568 1.00 59.53 181 ARG A N 1
ATOM 1427 C CA . ARG A 1 181 ? 30.337 19.858 -9.746 1.00 59.53 181 ARG A CA 1
ATOM 1428 C C . ARG A 1 181 ? 30.250 19.396 -11.198 1.00 59.53 181 ARG A C 1
ATOM 1430 O O . ARG A 1 181 ? 30.934 18.447 -11.571 1.00 59.53 181 ARG A O 1
ATOM 1437 N N . THR A 1 182 ? 29.381 20.011 -11.993 1.00 62.19 182 THR A N 1
ATOM 1438 C CA . THR A 1 182 ? 29.237 19.657 -13.412 1.00 62.19 182 THR A CA 1
ATOM 1439 C C . THR A 1 182 ? 30.332 20.288 -14.266 1.00 62.19 182 THR A C 1
ATOM 1441 O O 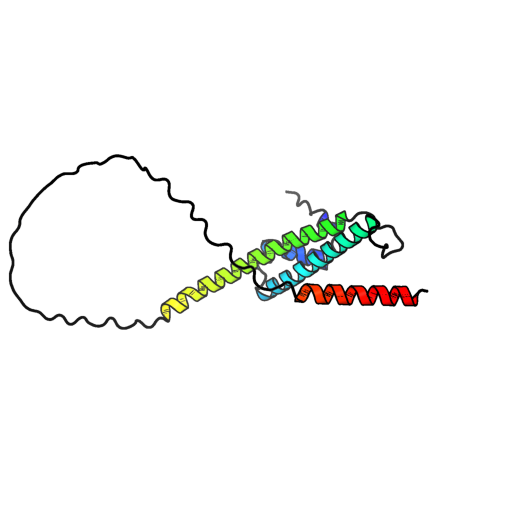. THR A 1 182 ? 30.772 19.651 -15.216 1.00 62.19 182 THR A O 1
ATOM 1444 N N . GLN A 1 183 ? 30.830 21.465 -13.881 1.00 64.00 183 GLN A N 1
ATOM 1445 C CA . GLN A 1 183 ? 31.957 22.132 -14.536 1.00 64.00 183 GLN A CA 1
ATOM 1446 C C . GLN A 1 183 ? 33.289 21.413 -14.266 1.00 64.00 183 GLN A C 1
ATOM 1448 O O . GLN A 1 183 ? 33.951 21.012 -15.213 1.00 64.00 183 GLN A O 1
ATOM 1453 N N . ALA A 1 184 ? 33.582 21.066 -13.005 1.00 62.31 184 ALA A N 1
ATOM 1454 C CA . ALA A 1 184 ? 34.787 20.304 -12.647 1.00 62.31 184 ALA A CA 1
ATOM 1455 C C . ALA A 1 184 ? 34.879 18.927 -13.336 1.00 62.31 184 ALA A C 1
ATOM 1457 O O . ALA A 1 184 ? 35.965 18.449 -13.643 1.00 62.31 184 ALA A O 1
ATOM 1458 N N . ARG A 1 185 ? 33.738 18.276 -13.610 1.00 63.19 185 ARG A N 1
ATOM 1459 C CA . ARG A 1 185 ? 33.712 17.027 -14.392 1.00 63.19 185 ARG A CA 1
ATOM 1460 C C . ARG A 1 185 ? 33.997 17.237 -15.871 1.00 63.19 185 ARG A C 1
ATOM 1462 O O . ARG A 1 185 ? 34.495 16.318 -16.502 1.00 63.19 185 ARG A O 1
ATOM 1469 N N . ARG A 1 186 ? 33.623 18.394 -16.415 1.00 68.88 186 ARG A N 1
ATOM 1470 C CA . ARG A 1 186 ? 33.812 18.724 -17.827 1.00 68.88 186 ARG A CA 1
ATOM 1471 C C . ARG A 1 186 ? 35.279 19.075 -18.092 1.00 68.88 186 ARG A C 1
ATOM 1473 O O . ARG A 1 186 ? 35.846 18.586 -19.063 1.00 68.88 186 ARG A O 1
ATOM 1480 N N . ASP A 1 187 ? 35.893 19.819 -17.176 1.00 68.62 187 ASP A N 1
ATOM 1481 C CA . ASP A 1 187 ? 37.308 20.198 -17.249 1.00 68.62 187 ASP A CA 1
ATOM 1482 C C . ASP A 1 187 ? 38.246 18.995 -17.046 1.00 68.62 187 ASP A C 1
ATOM 1484 O O . ASP A 1 187 ? 39.293 18.933 -17.670 1.00 68.62 187 ASP A O 1
ATOM 1488 N N . ALA A 1 188 ? 37.844 17.985 -16.264 1.00 63.09 188 ALA 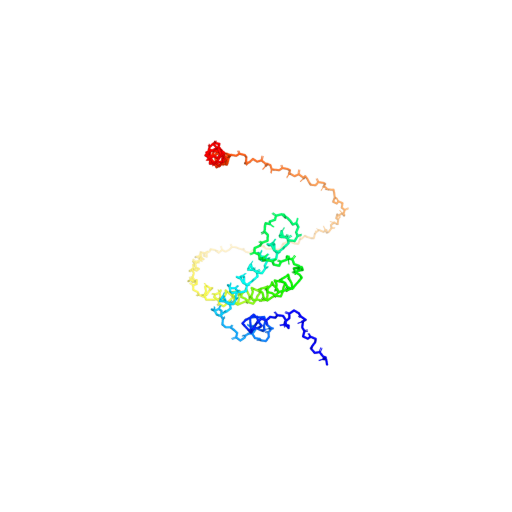A N 1
ATOM 1489 C CA . ALA A 1 188 ? 38.607 16.740 -16.087 1.00 63.09 188 ALA A CA 1
ATOM 1490 C C . ALA A 1 188 ? 38.548 15.769 -17.287 1.00 63.09 188 ALA A C 1
ATOM 1492 O O . ALA A 1 188 ? 39.155 14.702 -17.243 1.00 63.09 188 ALA A O 1
ATOM 1493 N N . THR A 1 189 ? 37.769 16.091 -18.322 1.00 62.16 189 THR A N 1
ATOM 1494 C CA . THR A 1 189 ? 37.601 15.264 -19.534 1.00 62.16 189 THR A CA 1
ATOM 1495 C C . THR A 1 189 ? 38.179 15.915 -20.791 1.00 62.16 189 THR A C 1
ATOM 1497 O O . THR A 1 189 ? 37.933 15.425 -21.892 1.00 62.16 189 THR A O 1
ATOM 1500 N N . ARG A 1 190 ? 38.908 17.021 -20.632 1.00 50.88 190 ARG A N 1
ATOM 1501 C CA . ARG A 1 190 ? 39.685 17.683 -21.681 1.00 50.88 190 ARG A CA 1
ATOM 1502 C C . ARG A 1 190 ? 41.164 17.426 -21.444 1.00 50.88 190 ARG A C 1
ATOM 1504 O O . ARG A 1 190 ? 41.871 17.311 -22.463 1.00 50.88 190 ARG A O 1
#

pLDDT: mean 72.64, std 19.24, range [38.5, 97.31]